Protein AF-A0A4Q3WVF4-F1 (afdb_monomer_lite)

Radius of gyration: 26.77 Å; chains: 1; bounding box: 58×55×64 Å

Structure (mmCIF, N/CA/C/O backbone):
data_AF-A0A4Q3WVF4-F1
#
_entry.id   AF-A0A4Q3WVF4-F1
#
loop_
_atom_site.group_PDB
_atom_site.id
_atom_site.type_symbol
_atom_site.label_atom_id
_atom_site.label_alt_id
_atom_site.label_comp_id
_atom_site.label_asym_id
_atom_site.label_entity_id
_atom_site.label_seq_id
_atom_site.pdbx_PDB_ins_code
_atom_site.Cartn_x
_atom_site.Cartn_y
_atom_site.Cartn_z
_atom_site.occupancy
_atom_site.B_iso_or_equiv
_atom_site.auth_seq_id
_atom_site.auth_comp_id
_atom_site.auth_asym_id
_atom_site.auth_atom_id
_atom_site.pdbx_PDB_model_num
ATOM 1 N N . MET A 1 1 ? -8.218 1.281 -0.455 1.00 35.41 1 MET A N 1
ATOM 2 C CA . MET A 1 1 ? -9.276 2.317 -0.565 1.00 35.41 1 MET A CA 1
ATOM 3 C C . MET A 1 1 ? -10.457 1.889 -1.431 1.00 35.41 1 MET A C 1
ATOM 5 O O . MET A 1 1 ? -11.550 1.818 -0.892 1.00 35.41 1 MET A O 1
ATOM 9 N N . ALA A 1 2 ? -10.273 1.539 -2.711 1.00 31.34 2 ALA A N 1
ATOM 10 C CA . ALA A 1 2 ? -11.388 1.213 -3.620 1.00 31.34 2 ALA A CA 1
ATOM 11 C C . ALA A 1 2 ? -12.352 0.120 -3.102 1.00 31.34 2 ALA A C 1
ATOM 13 O O . ALA A 1 2 ? -13.560 0.235 -3.266 1.00 31.34 2 ALA A O 1
ATOM 14 N N . GLN A 1 3 ? -11.844 -0.907 -2.409 1.00 42.19 3 GLN A N 1
ATOM 15 C CA . GLN A 1 3 ? -12.681 -1.989 -1.872 1.00 42.19 3 GLN A CA 1
ATOM 16 C C . GLN A 1 3 ? -13.494 -1.600 -0.625 1.00 42.19 3 GLN A C 1
ATOM 18 O O . GLN A 1 3 ? -14.593 -2.114 -0.441 1.00 42.19 3 GLN A O 1
ATOM 23 N N . LEU A 1 4 ? -12.989 -0.676 0.202 1.00 47.56 4 LEU A N 1
ATOM 24 C CA . LEU A 1 4 ? -13.732 -0.136 1.350 1.00 47.56 4 LEU A CA 1
ATOM 25 C C . LEU A 1 4 ? -14.888 0.754 0.873 1.00 47.56 4 LEU A C 1
ATOM 27 O O . LEU A 1 4 ? -15.981 0.700 1.425 1.00 47.56 4 LEU A O 1
ATOM 31 N N . MET A 1 5 ? -14.673 1.500 -0.215 1.00 42.62 5 MET A N 1
ATOM 32 C CA . MET A 1 5 ? -15.710 2.313 -0.866 1.00 42.62 5 MET A CA 1
ATOM 33 C C . MET A 1 5 ? -16.806 1.460 -1.530 1.00 42.62 5 MET A C 1
ATOM 35 O O . MET A 1 5 ? -17.892 1.961 -1.792 1.00 42.62 5 MET A O 1
ATOM 39 N N . ALA A 1 6 ? -16.550 0.167 -1.758 1.00 58.97 6 ALA A N 1
ATOM 40 C CA . ALA A 1 6 ? -17.522 -0.802 -2.265 1.00 58.97 6 ALA A CA 1
ATOM 41 C C . ALA A 1 6 ? -18.334 -1.500 -1.149 1.00 58.97 6 ALA A C 1
ATOM 43 O O . ALA A 1 6 ? -18.950 -2.535 -1.394 1.00 58.97 6 ALA A O 1
ATOM 44 N N . GLY A 1 7 ? -18.305 -0.979 0.085 1.00 70.06 7 GLY A N 1
ATOM 45 C CA . GLY A 1 7 ? -19.104 -1.482 1.210 1.00 70.06 7 GL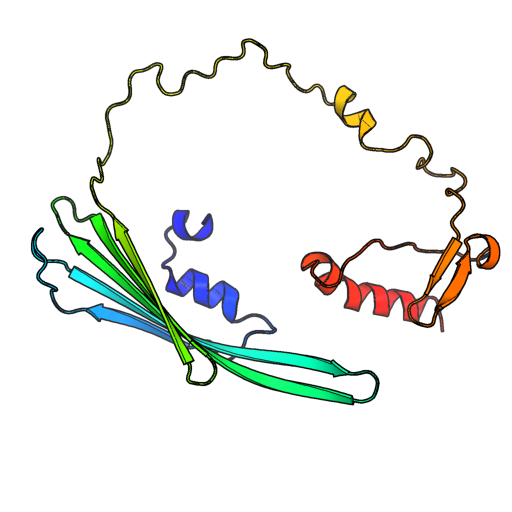Y A CA 1
ATOM 46 C C . GLY A 1 7 ? -18.553 -2.733 1.904 1.00 70.06 7 GLY A C 1
ATOM 47 O O . GLY A 1 7 ? -19.228 -3.301 2.760 1.00 70.06 7 GLY A O 1
ATOM 48 N N . LYS A 1 8 ? -17.335 -3.179 1.569 1.00 76.06 8 LYS A N 1
ATOM 49 C CA . LYS A 1 8 ? -16.684 -4.304 2.257 1.00 76.06 8 LYS A CA 1
ATOM 50 C C . LYS A 1 8 ? -16.160 -3.872 3.621 1.00 76.06 8 LYS A C 1
ATOM 52 O O . LYS A 1 8 ? -15.611 -2.777 3.760 1.00 76.06 8 LYS A O 1
ATOM 57 N 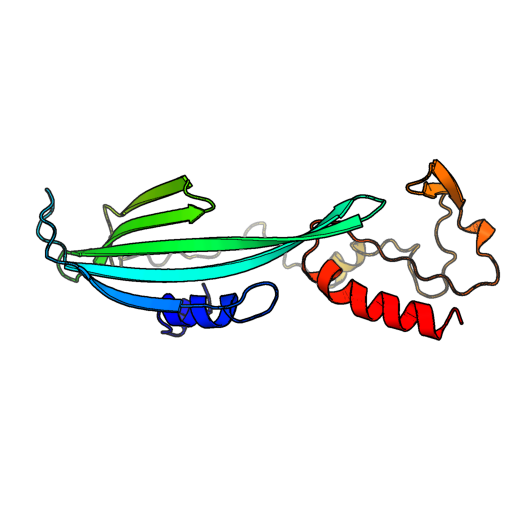N . THR A 1 9 ? -16.270 -4.745 4.621 1.00 79.06 9 THR A N 1
ATOM 58 C CA . THR A 1 9 ? -15.705 -4.447 5.941 1.00 79.06 9 THR A CA 1
ATOM 59 C C . THR A 1 9 ? -14.172 -4.461 5.883 1.00 79.06 9 THR A C 1
ATOM 61 O O . THR A 1 9 ? -13.591 -5.143 5.031 1.00 79.06 9 THR A O 1
ATOM 64 N N . PRO A 1 10 ? -13.476 -3.777 6.811 1.00 79.31 10 PRO A N 1
ATOM 65 C CA . PRO A 1 10 ? -12.018 -3.862 6.905 1.00 79.31 10 PRO A CA 1
ATOM 66 C C . PRO A 1 10 ? -11.491 -5.301 7.004 1.00 79.31 10 PRO A C 1
ATOM 68 O O . PRO A 1 10 ? -10.419 -5.601 6.484 1.00 79.31 10 PRO A O 1
ATOM 71 N N . LEU A 1 11 ? -12.257 -6.205 7.628 1.00 84.69 11 LEU A N 1
ATOM 72 C CA . LEU A 1 11 ? -11.876 -7.608 7.769 1.00 84.69 11 LEU A CA 1
ATOM 73 C C . LEU A 1 11 ? -12.011 -8.392 6.459 1.00 84.69 11 LEU A C 1
ATOM 75 O O . LEU A 1 11 ? -11.180 -9.257 6.191 1.00 84.69 11 LEU A O 1
ATOM 79 N N . ASP A 1 12 ? -13.018 -8.086 5.640 1.00 83.62 12 ASP A N 1
ATOM 80 C CA . ASP A 1 12 ? -13.193 -8.713 4.324 1.00 83.62 12 ASP A CA 1
ATOM 81 C C . ASP A 1 12 ? -12.062 -8.320 3.374 1.00 83.62 12 ASP A C 1
ATOM 83 O O . ASP A 1 12 ? -11.532 -9.167 2.654 1.00 83.62 12 ASP A O 1
ATOM 87 N N . VAL A 1 13 ? -11.661 -7.044 3.414 1.00 83.06 13 VAL A N 1
ATOM 88 C CA . VAL A 1 13 ? -10.513 -6.532 2.654 1.00 83.06 13 VAL A CA 1
ATOM 89 C C . VAL A 1 13 ? -9.229 -7.221 3.118 1.00 83.06 13 VAL A C 1
ATOM 91 O O . VAL A 1 13 ? -8.528 -7.812 2.301 1.00 83.06 13 VAL A O 1
ATOM 94 N N . ALA A 1 14 ? -8.971 -7.251 4.431 1.00 84.50 14 ALA A N 1
ATOM 95 C CA . ALA A 1 14 ? -7.791 -7.917 4.982 1.00 84.50 14 ALA A CA 1
ATOM 96 C C . ALA A 1 14 ? -7.754 -9.414 4.632 1.00 84.50 14 ALA A C 1
ATOM 98 O O . ALA A 1 14 ? -6.718 -9.936 4.228 1.00 84.50 14 ALA A O 1
ATOM 99 N N . ARG A 1 15 ? -8.885 -10.120 4.734 1.00 86.94 15 ARG A N 1
ATOM 100 C CA . ARG A 1 15 ? -8.956 -11.536 4.363 1.00 86.94 15 ARG A CA 1
ATOM 101 C C . ARG A 1 15 ? -8.578 -11.743 2.899 1.00 86.94 15 ARG A C 1
ATOM 103 O O . ARG A 1 15 ? -7.765 -12.613 2.621 1.00 86.94 15 ARG A O 1
ATOM 110 N N . ALA A 1 16 ? -9.149 -10.958 1.986 1.00 86.31 16 ALA A N 1
ATOM 111 C CA . ALA A 1 16 ? -8.871 -11.086 0.558 1.00 86.31 16 ALA A CA 1
ATOM 112 C C . ALA A 1 16 ? -7.386 -10.851 0.224 1.00 86.31 16 ALA A C 1
ATOM 114 O O . ALA A 1 16 ? -6.834 -11.543 -0.631 1.00 86.31 16 ALA A O 1
ATOM 115 N N . GLU A 1 17 ? -6.740 -9.910 0.915 1.00 84.25 17 GLU A N 1
ATOM 116 C CA . GLU A 1 17 ? -5.325 -9.580 0.726 1.00 84.25 17 GLU A CA 1
ATOM 117 C C . GLU A 1 17 ? -4.378 -10.636 1.333 1.00 84.25 17 GLU A C 1
ATOM 119 O O . GLU A 1 17 ? -3.403 -11.029 0.694 1.00 84.25 17 GLU A O 1
ATOM 124 N N . PHE A 1 18 ? -4.665 -11.140 2.541 1.00 85.94 18 PHE A N 1
ATOM 125 C CA . PHE A 1 18 ? -3.714 -11.939 3.337 1.00 85.94 18 PHE A CA 1
ATOM 126 C C . PHE A 1 18 ? -3.928 -13.460 3.296 1.00 85.94 18 PHE A C 1
ATOM 128 O O . PHE A 1 18 ? -3.224 -14.197 3.986 1.00 85.94 18 PHE A O 1
ATOM 135 N N . THR A 1 19 ? -4.867 -13.967 2.493 1.00 85.38 19 THR A N 1
ATOM 136 C CA . THR A 1 19 ? -4.983 -15.415 2.215 1.00 85.38 19 THR A CA 1
ATOM 137 C C . THR A 1 19 ? -4.131 -15.884 1.028 1.00 85.38 19 THR A C 1
ATOM 139 O O . THR A 1 19 ? -4.117 -17.074 0.720 1.00 85.38 19 THR A O 1
ATOM 142 N N . GLN A 1 20 ? -3.450 -14.966 0.337 1.00 82.25 20 GLN A N 1
ATOM 143 C CA . GLN A 1 20 ? -2.599 -15.250 -0.824 1.00 82.25 20 GLN A CA 1
ATOM 144 C C . GLN A 1 20 ? -1.128 -15.433 -0.397 1.00 82.25 20 GLN A C 1
ATOM 146 O O . GLN A 1 20 ? -0.659 -14.694 0.473 1.00 82.25 20 GLN A O 1
ATOM 151 N N . PRO A 1 21 ? -0.349 -16.339 -1.028 1.00 79.94 21 PRO A N 1
ATOM 152 C CA . PRO A 1 21 ? 1.098 -16.414 -0.808 1.00 79.94 21 PRO A CA 1
ATOM 153 C C . PRO A 1 21 ? 1.774 -15.040 -1.008 1.00 79.94 21 PRO A C 1
ATOM 155 O O . PRO A 1 21 ? 1.434 -14.346 -1.966 1.00 79.94 21 PRO A O 1
ATOM 158 N N . PRO A 1 22 ? 2.737 -14.634 -0.156 1.00 83.31 22 PRO A N 1
ATOM 159 C CA . PRO A 1 22 ? 3.441 -15.420 0.865 1.00 83.31 22 PRO A CA 1
ATOM 160 C C . PRO A 1 22 ? 2.752 -15.460 2.244 1.00 83.31 22 PRO A C 1
ATOM 162 O O . PRO A 1 22 ? 3.364 -15.918 3.212 1.00 83.31 22 PRO A O 1
ATOM 165 N N . TYR A 1 23 ? 1.519 -14.966 2.354 1.00 85.62 23 TYR A N 1
ATOM 166 C CA . TYR A 1 23 ? 0.744 -14.931 3.591 1.00 85.62 23 TYR A CA 1
ATOM 167 C C . TYR A 1 23 ? -0.159 -16.162 3.699 1.00 85.62 23 TYR A C 1
ATOM 169 O O . TYR A 1 23 ? -0.754 -16.615 2.718 1.00 85.62 23 TYR A O 1
ATOM 177 N N . ARG A 1 24 ? -0.221 -16.754 4.891 1.00 83.88 24 ARG A N 1
ATOM 178 C CA . ARG A 1 24 ? -1.011 -17.957 5.182 1.00 83.88 24 ARG A CA 1
ATOM 179 C C . ARG A 1 24 ? -1.645 -17.869 6.565 1.00 83.88 24 ARG A C 1
ATOM 181 O O . ARG A 1 24 ? -1.311 -16.992 7.360 1.00 83.88 24 ARG A O 1
ATOM 188 N N . ASP A 1 25 ? -2.576 -18.783 6.826 1.00 89.19 25 ASP A N 1
ATOM 189 C CA . ASP A 1 25 ? -3.228 -18.963 8.128 1.00 89.19 25 ASP A CA 1
ATOM 190 C C . ASP A 1 25 ? -3.927 -17.704 8.658 1.00 89.19 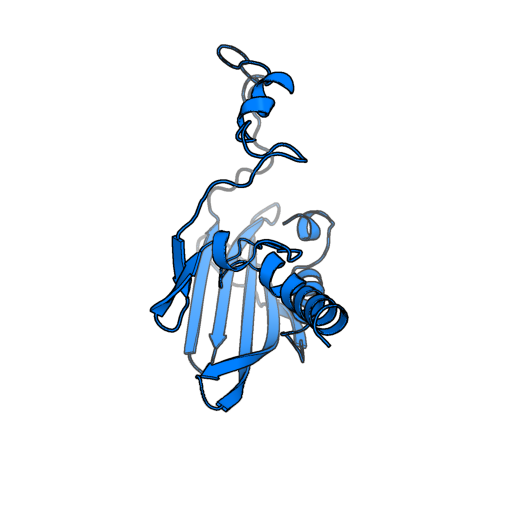25 ASP A C 1
ATOM 192 O O . ASP A 1 25 ? -3.950 -17.447 9.864 1.00 89.19 25 ASP A O 1
ATOM 196 N N . PHE A 1 26 ? -4.520 -16.920 7.748 1.00 92.06 26 PHE A N 1
ATOM 197 C CA . PHE A 1 26 ? -5.299 -15.749 8.127 1.00 92.06 26 PHE A CA 1
ATOM 198 C C . PHE A 1 26 ? -6.432 -16.148 9.077 1.00 92.06 26 PHE A C 1
ATOM 200 O O . PHE A 1 26 ? -7.317 -16.936 8.734 1.00 92.06 26 PHE A O 1
ATOM 207 N N . LYS A 1 27 ? -6.435 -15.552 10.266 1.00 92.38 27 LYS A N 1
ATOM 208 C CA . LYS A 1 27 ? -7.527 -15.644 11.236 1.00 92.38 27 LYS A CA 1
ATOM 209 C C . LYS A 1 27 ? -7.997 -14.241 11.536 1.00 92.38 27 LYS A C 1
ATOM 211 O O . LYS A 1 27 ? -7.178 -13.355 11.742 1.00 92.38 27 LYS A O 1
ATOM 216 N N . GLY A 1 28 ? -9.308 -14.047 11.554 1.00 92.25 28 GLY A N 1
ATOM 217 C CA . GLY A 1 28 ? -9.919 -12.738 11.711 1.00 92.25 28 GLY A CA 1
ATOM 218 C C . GLY A 1 28 ? -11.178 -12.818 12.558 1.00 92.25 28 GLY A C 1
ATOM 219 O O . GLY A 1 28 ? -11.958 -13.755 12.405 1.00 92.25 28 GLY A O 1
ATOM 220 N N . SER A 1 29 ? -11.385 -11.838 13.429 1.00 91.62 29 SER A N 1
ATOM 221 C CA . SER A 1 29 ? -12.603 -11.693 14.225 1.00 91.62 29 SER A CA 1
ATOM 222 C C . SER A 1 29 ? -12.968 -10.223 14.392 1.00 91.62 29 SER A C 1
ATOM 224 O O . SER A 1 29 ? -12.104 -9.344 14.361 1.00 91.62 29 SER A O 1
ATOM 226 N N . THR A 1 30 ? -14.258 -9.981 14.597 1.00 90.31 30 THR A N 1
ATOM 227 C CA . THR A 1 30 ? -14.811 -8.668 14.919 1.00 90.31 30 THR A CA 1
ATOM 228 C C . THR A 1 30 ? -15.508 -8.772 16.264 1.00 90.31 30 THR A C 1
ATOM 230 O O . THR A 1 30 ? -16.275 -9.708 16.485 1.00 90.31 30 THR A O 1
ATOM 233 N N . SER A 1 31 ? -15.274 -7.815 17.150 1.00 89.44 31 SER A N 1
ATOM 234 C CA . SER A 1 31 ? -15.989 -7.703 18.416 1.00 89.44 31 SER A CA 1
ATOM 235 C C . SER A 1 31 ? -16.456 -6.274 18.656 1.00 89.44 31 SER A C 1
ATOM 237 O O . SER A 1 31 ? -15.805 -5.306 18.258 1.00 89.44 31 SER A O 1
ATOM 239 N N . ALA A 1 32 ? -17.603 -6.139 19.317 1.00 88.56 32 ALA A N 1
ATOM 240 C CA . ALA A 1 32 ? -18.008 -4.865 19.887 1.00 88.56 32 ALA A CA 1
ATOM 241 C C . ALA A 1 32 ? -17.120 -4.558 21.097 1.00 88.56 32 ALA A C 1
ATOM 243 O O . ALA A 1 32 ? -16.862 -5.429 21.931 1.00 88.56 32 ALA A O 1
ATOM 244 N N . LEU A 1 33 ? -16.653 -3.320 21.193 1.00 87.06 33 LEU A N 1
ATOM 245 C CA . LEU A 1 33 ? -16.008 -2.811 22.393 1.00 87.06 33 LEU A CA 1
ATOM 246 C C . LEU A 1 33 ? -17.065 -2.186 23.297 1.00 87.06 33 LEU A C 1
ATOM 248 O O . LEU A 1 33 ? -18.034 -1.586 22.830 1.00 87.06 33 LEU A O 1
ATOM 252 N N . GLY A 1 34 ? -16.842 -2.294 24.606 1.00 82.69 34 GLY A N 1
ATOM 253 C CA . GLY A 1 34 ? -17.640 -1.568 25.583 1.00 82.69 34 GLY A CA 1
ATOM 254 C C . GLY A 1 34 ? -17.574 -0.055 25.361 1.00 82.69 34 GLY A C 1
ATOM 255 O O . GLY A 1 34 ? -16.662 0.470 24.713 1.00 82.69 34 GLY A O 1
ATOM 256 N N . TRP A 1 35 ? -18.545 0.647 25.939 1.00 76.81 35 TRP A N 1
ATOM 257 C CA . TRP A 1 35 ? -18.590 2.102 25.910 1.00 76.81 35 TRP A CA 1
ATOM 258 C C . TRP A 1 35 ? -17.309 2.702 26.493 1.00 76.81 35 TRP A C 1
ATOM 260 O O . TRP A 1 35 ? -16.898 2.364 27.603 1.00 76.81 35 TRP A O 1
ATOM 270 N N . SER A 1 36 ? -16.696 3.628 25.760 1.00 78.56 36 SER A N 1
ATOM 271 C CA . SER A 1 36 ? -15.545 4.394 26.234 1.00 78.56 36 SER A CA 1
ATOM 272 C C . SER A 1 36 ? -15.989 5.826 26.500 1.00 78.56 36 SER A C 1
ATOM 274 O O . SER A 1 36 ? -16.455 6.509 25.590 1.00 78.56 36 SER A O 1
ATOM 276 N N . ARG A 1 37 ? -15.882 6.285 27.750 1.00 75.88 37 ARG A N 1
ATOM 277 C CA . ARG A 1 37 ? -16.115 7.696 28.076 1.00 75.88 37 ARG A CA 1
ATOM 278 C C . ARG A 1 37 ? -14.887 8.513 27.698 1.00 75.88 37 ARG A C 1
ATOM 280 O O . ARG A 1 37 ? -13.767 8.156 28.055 1.00 75.88 37 ARG A O 1
ATOM 287 N N . THR A 1 38 ? -15.121 9.610 26.998 1.00 70.62 38 THR A N 1
ATOM 288 C CA . THR A 1 38 ? -14.116 10.620 26.663 1.00 70.62 38 THR A CA 1
ATOM 289 C C . THR A 1 38 ? -14.629 11.998 27.063 1.00 70.62 38 THR A C 1
ATOM 291 O O . THR A 1 38 ? -15.808 12.149 27.384 1.00 70.62 38 THR A O 1
ATOM 294 N N . GLU A 1 39 ? -13.759 13.006 27.035 1.00 65.62 39 GLU A N 1
ATOM 295 C CA . GLU A 1 39 ? -14.129 14.403 27.308 1.00 65.62 39 GLU A CA 1
ATOM 296 C C . GLU A 1 39 ? -15.246 14.909 26.377 1.00 65.62 39 GLU A C 1
ATOM 298 O O . GLU A 1 39 ? -16.061 15.728 26.783 1.00 65.62 39 GLU A O 1
ATOM 303 N N . SER A 1 40 ? -15.336 14.371 25.157 1.00 64.69 40 SER A N 1
ATOM 304 C CA . SER A 1 40 ? -16.336 14.732 24.146 1.00 64.69 40 SER A CA 1
ATOM 305 C C . SER A 1 40 ? -17.580 13.830 24.130 1.00 64.69 40 SER A C 1
ATOM 307 O O . SER A 1 40 ? -18.394 13.929 23.213 1.00 64.69 40 SER A O 1
ATOM 309 N N . GLY A 1 41 ? -17.750 12.956 25.131 1.00 76.31 41 GLY A N 1
ATOM 310 C CA . GLY A 1 41 ? -18.931 12.101 25.287 1.00 76.31 41 GLY A CA 1
ATOM 311 C C . GLY A 1 41 ? -18.641 10.598 25.252 1.00 76.31 41 GLY A C 1
ATOM 312 O O . GLY A 1 41 ? -17.500 10.144 25.400 1.00 76.31 41 GLY A O 1
ATOM 313 N N . ALA A 1 42 ? -19.708 9.808 25.112 1.00 82.94 42 ALA A N 1
ATOM 314 C CA . ALA A 1 42 ? -19.644 8.351 25.081 1.00 82.94 42 ALA A CA 1
ATOM 315 C C . ALA A 1 42 ? -19.352 7.845 23.663 1.00 82.94 42 ALA A C 1
ATOM 317 O O . ALA A 1 42 ? -20.029 8.226 22.710 1.00 82.94 42 ALA A O 1
ATOM 318 N N . LEU A 1 43 ? -18.358 6.967 23.538 1.00 83.44 43 LEU A N 1
ATOM 319 C CA . LEU A 1 43 ? -17.993 6.341 22.275 1.00 83.44 43 LEU A CA 1
ATOM 320 C C . LEU A 1 43 ? -18.393 4.868 22.255 1.00 83.44 43 LEU A C 1
ATOM 322 O O . LEU A 1 43 ? -18.111 4.131 23.206 1.00 83.44 43 LEU A O 1
ATOM 326 N N . GLN A 1 44 ? -18.971 4.431 21.141 1.00 87.44 44 GLN A N 1
ATOM 327 C CA . GLN A 1 44 ? -19.171 3.020 20.822 1.00 87.44 44 GLN A CA 1
ATOM 328 C C . GLN A 1 44 ? -17.994 2.533 19.988 1.00 87.44 44 GLN A C 1
ATOM 330 O O . GLN A 1 44 ? -17.607 3.188 19.020 1.00 87.44 44 GLN A O 1
ATOM 335 N N . GLY A 1 45 ? -17.393 1.410 20.370 1.00 87.31 45 GLY A N 1
ATOM 336 C CA . GLY A 1 45 ? -16.225 0.892 19.672 1.00 87.31 45 GLY A CA 1
ATOM 337 C C . GLY A 1 45 ? -16.495 -0.416 18.943 1.00 87.31 45 GLY A C 1
ATOM 338 O O . GLY A 1 45 ? -17.282 -1.248 19.386 1.00 87.31 45 GLY A O 1
ATOM 339 N N . LEU A 1 46 ? -15.775 -0.618 17.849 1.00 90.69 46 LEU A N 1
ATOM 340 C CA . LEU A 1 46 ? -15.623 -1.897 17.172 1.00 90.69 46 LEU A CA 1
ATOM 341 C C . LEU A 1 46 ? -14.141 -2.244 17.146 1.00 90.69 46 LEU A C 1
ATOM 343 O O . LEU A 1 46 ? -13.298 -1.371 16.944 1.00 90.69 46 LEU A O 1
ATOM 347 N N . MET A 1 47 ? -13.824 -3.517 17.346 1.00 89.50 47 MET A N 1
ATOM 348 C CA . MET A 1 47 ? -12.470 -4.035 17.255 1.00 89.50 47 MET A CA 1
ATOM 349 C C . MET A 1 47 ? -12.406 -5.148 16.222 1.00 89.50 47 MET A C 1
ATOM 351 O O . MET A 1 47 ? -13.138 -6.132 16.299 1.00 89.50 47 MET A O 1
ATOM 355 N N . TRP A 1 48 ? -11.480 -5.008 15.286 1.00 92.25 48 TRP A N 1
ATOM 356 C CA . TRP A 1 48 ? -11.077 -6.049 14.359 1.00 92.25 48 TRP A CA 1
ATOM 357 C C . TRP A 1 48 ? -9.737 -6.606 14.810 1.00 92.25 48 TRP A C 1
ATOM 359 O O . TRP A 1 48 ? -8.762 -5.870 14.937 1.00 92.25 48 TRP A O 1
ATOM 369 N N . ASN A 1 49 ? -9.682 -7.911 15.037 1.00 91.31 49 ASN A N 1
ATOM 370 C CA . ASN A 1 49 ? -8.440 -8.617 15.313 1.00 91.31 49 ASN A CA 1
ATOM 371 C C . ASN A 1 49 ? -8.164 -9.532 14.140 1.00 91.31 49 ASN A C 1
ATOM 373 O O . ASN A 1 49 ? -9.033 -10.326 13.775 1.00 91.31 49 ASN A O 1
ATOM 377 N N . TYR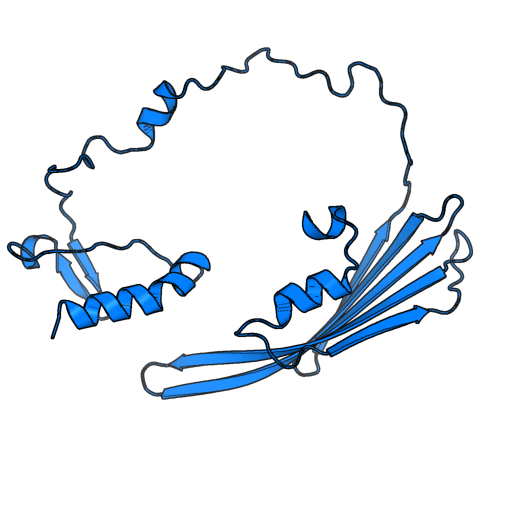 A 1 50 ? -6.967 -9.462 13.579 1.00 92.56 50 TYR A N 1
ATOM 378 C CA . TYR A 1 50 ? -6.534 -10.443 12.606 1.00 92.56 50 TYR A CA 1
ATOM 379 C C . TYR A 1 50 ? -5.071 -10.819 12.784 1.00 92.56 50 TYR A C 1
ATOM 381 O O . TYR A 1 50 ? -4.263 -10.056 13.303 1.00 92.56 50 TYR A O 1
ATOM 389 N N . SER A 1 51 ? -4.730 -12.026 12.364 1.00 92.25 51 SER A N 1
ATOM 390 C CA . SER A 1 51 ? -3.366 -12.531 12.380 1.00 92.25 51 SER A CA 1
ATOM 391 C C . SER A 1 51 ? -3.088 -13.307 11.116 1.00 92.25 51 SER A C 1
ATOM 393 O O . SER A 1 51 ? -3.990 -13.954 10.586 1.00 92.25 51 SER A O 1
ATOM 395 N N . TYR A 1 52 ? -1.841 -13.293 10.682 1.00 91.12 52 TYR A N 1
ATOM 396 C CA . TYR A 1 52 ? -1.382 -14.055 9.534 1.00 91.12 52 TYR A CA 1
ATOM 397 C C . TYR A 1 52 ? 0.078 -14.457 9.732 1.00 91.12 52 TYR A C 1
ATOM 399 O O . TYR A 1 52 ? 0.821 -13.834 10.496 1.00 91.12 52 TYR A O 1
ATOM 407 N N . THR A 1 53 ? 0.496 -15.508 9.039 1.00 88.62 53 THR A N 1
ATOM 408 C CA . THR A 1 53 ? 1.883 -15.965 9.029 1.00 88.62 53 THR A CA 1
ATOM 409 C C . THR A 1 53 ? 2.505 -15.636 7.682 1.00 88.62 53 THR A C 1
ATOM 411 O O . THR A 1 53 ? 1.931 -15.920 6.633 1.00 88.62 53 THR A O 1
ATOM 414 N N . THR A 1 54 ? 3.681 -15.014 7.704 1.00 85.56 54 THR A N 1
ATOM 415 C CA . THR A 1 54 ? 4.502 -14.778 6.516 1.00 85.56 54 THR A CA 1
ATOM 416 C C . THR A 1 54 ? 5.668 -15.757 6.504 1.00 85.56 54 THR A C 1
ATOM 418 O O . THR A 1 54 ? 6.347 -15.937 7.518 1.00 85.56 54 THR A O 1
ATOM 421 N N . THR A 1 55 ? 5.912 -16.388 5.358 1.00 79.56 55 THR A N 1
ATOM 422 C CA . THR A 1 55 ? 7.142 -17.151 5.122 1.00 79.56 55 THR A CA 1
ATOM 423 C C . THR A 1 55 ? 8.126 -16.255 4.389 1.00 79.56 55 THR A C 1
ATOM 425 O O . THR A 1 55 ? 7.924 -15.920 3.221 1.00 79.56 55 THR A O 1
ATOM 428 N N . GLN A 1 56 ? 9.206 -15.866 5.064 1.00 69.31 56 GLN A N 1
ATOM 429 C CA . GLN A 1 56 ? 10.297 -15.130 4.436 1.00 69.31 56 GLN A CA 1
ATOM 430 C C . GLN A 1 56 ? 11.410 -16.107 4.059 1.00 69.31 56 GLN A C 1
ATOM 432 O O . GLN A 1 56 ? 11.962 -16.805 4.912 1.00 69.31 56 GLN A O 1
ATOM 437 N N . LYS A 1 57 ? 11.742 -16.157 2.766 1.00 64.56 57 LYS A N 1
ATOM 438 C CA . LYS A 1 57 ? 12.947 -16.829 2.274 1.00 64.56 57 LYS A CA 1
ATOM 439 C C . LYS A 1 57 ? 14.094 -15.831 2.320 1.00 64.56 57 LYS A C 1
ATOM 441 O O . LYS A 1 57 ? 14.192 -14.974 1.446 1.00 64.56 57 LYS A O 1
ATOM 446 N N . THR A 1 58 ? 14.966 -15.939 3.315 1.00 56.59 58 THR A N 1
ATOM 447 C CA . THR A 1 58 ? 16.261 -15.251 3.271 1.00 56.59 58 THR A CA 1
ATOM 448 C C . THR A 1 58 ? 17.249 -16.145 2.541 1.00 56.59 58 THR A C 1
ATOM 450 O O . THR A 1 58 ? 17.608 -17.218 3.025 1.00 56.59 58 THR A O 1
ATOM 453 N N . ALA A 1 59 ? 17.638 -15.718 1.342 1.00 48.03 59 ALA A N 1
ATOM 454 C CA . ALA A 1 59 ? 18.688 -16.352 0.564 1.00 48.03 59 ALA A CA 1
ATOM 455 C C . ALA A 1 59 ? 20.018 -15.649 0.858 1.00 48.03 59 ALA A C 1
ATOM 457 O O . ALA A 1 59 ? 20.206 -14.492 0.487 1.00 48.03 59 ALA A O 1
ATOM 458 N N . THR A 1 60 ? 20.937 -16.348 1.514 1.00 52.53 60 THR A N 1
ATOM 459 C CA . THR A 1 60 ? 22.370 -16.023 1.500 1.00 52.53 60 THR A CA 1
ATOM 460 C C . THR A 1 60 ? 23.072 -16.996 0.552 1.00 52.53 60 THR A C 1
ATOM 462 O O . THR A 1 60 ? 22.605 -18.119 0.379 1.00 52.53 60 THR A O 1
ATOM 465 N N . GLU A 1 61 ? 24.178 -16.571 -0.074 1.00 49.09 61 GLU A N 1
ATOM 466 C CA . GLU A 1 61 ? 24.876 -17.207 -1.220 1.00 49.09 61 GLU A CA 1
ATOM 467 C C . GLU A 1 61 ? 25.131 -18.729 -1.155 1.00 49.09 61 GLU A C 1
ATOM 469 O O . GLU A 1 61 ? 25.507 -19.317 -2.166 1.00 49.09 61 GLU A O 1
ATOM 474 N N . LYS A 1 62 ? 24.937 -19.394 -0.008 1.00 49.44 62 LYS A N 1
ATOM 475 C CA . LYS A 1 62 ? 25.173 -20.836 0.159 1.00 49.44 62 LYS A CA 1
ATOM 476 C C . LYS A 1 62 ? 24.056 -21.633 0.845 1.00 49.44 62 LYS A C 1
ATOM 478 O O . LYS A 1 62 ? 24.222 -22.838 0.950 1.00 49.44 62 LYS A O 1
ATOM 483 N N . ASN A 1 63 ? 22.948 -21.029 1.293 1.00 50.50 63 ASN A N 1
ATOM 484 C CA . ASN A 1 63 ? 21.792 -21.756 1.850 1.00 50.50 63 ASN A CA 1
ATOM 485 C C . ASN A 1 63 ? 20.530 -20.874 1.882 1.00 50.50 63 ASN A C 1
ATOM 487 O O . ASN A 1 63 ? 20.595 -19.697 2.232 1.00 50.50 63 ASN A O 1
ATOM 491 N N . SER A 1 64 ? 19.366 -21.451 1.561 1.00 49.50 64 SER A N 1
ATOM 492 C CA . SER A 1 64 ? 18.067 -20.801 1.768 1.00 49.50 64 SER A CA 1
ATOM 493 C C . SER A 1 64 ? 17.452 -21.274 3.081 1.00 49.50 64 SER A C 1
ATOM 495 O O . SER A 1 64 ? 17.115 -22.452 3.204 1.00 49.50 64 SER A O 1
ATOM 497 N N . THR A 1 65 ? 17.257 -20.363 4.031 1.00 60.75 65 THR A N 1
ATOM 498 C CA . THR A 1 65 ? 16.521 -20.661 5.266 1.00 60.75 65 THR A CA 1
ATOM 499 C C . THR A 1 65 ? 15.144 -20.014 5.177 1.00 60.75 65 THR A C 1
ATOM 501 O O . THR A 1 65 ? 15.028 -18.804 4.974 1.00 60.75 65 THR A O 1
ATOM 504 N N . GLU A 1 66 ? 14.096 -20.825 5.305 1.00 68.75 66 GLU A N 1
ATOM 505 C CA . GLU A 1 66 ? 12.718 -20.352 5.433 1.00 68.75 66 GLU A CA 1
ATOM 506 C C . GLU A 1 66 ? 12.444 -20.025 6.901 1.00 68.75 66 GLU A C 1
ATOM 508 O O . GLU A 1 66 ? 12.494 -20.906 7.760 1.00 68.75 66 GLU A O 1
ATOM 513 N N . LYS A 1 67 ? 12.168 -18.752 7.201 1.00 78.81 67 LYS A N 1
ATOM 514 C CA . LYS A 1 67 ? 11.723 -18.325 8.530 1.00 78.81 67 LYS A CA 1
ATOM 515 C C . LYS A 1 67 ? 10.258 -17.916 8.449 1.00 78.81 67 LYS A C 1
ATOM 517 O O . LYS A 1 67 ? 9.898 -17.003 7.704 1.00 78.81 67 LYS A O 1
ATOM 522 N N . ASN A 1 68 ? 9.423 -18.579 9.241 1.00 82.38 68 ASN A N 1
ATOM 523 C CA . ASN A 1 68 ? 8.038 -18.174 9.434 1.00 82.38 68 ASN A CA 1
ATOM 524 C C . ASN A 1 68 ? 7.973 -17.111 10.532 1.00 82.38 68 ASN A C 1
ATOM 526 O O . ASN A 1 68 ? 8.577 -17.273 11.593 1.00 82.38 68 ASN A O 1
ATOM 530 N N . ALA A 1 69 ? 7.232 -16.036 10.284 1.00 83.81 69 ALA A N 1
ATOM 531 C CA . ALA A 1 69 ? 6.936 -15.017 11.280 1.00 83.81 69 ALA A CA 1
ATOM 532 C C . ALA A 1 69 ? 5.425 -14.788 11.334 1.00 83.81 69 ALA A C 1
ATOM 534 O O . ALA A 1 69 ? 4.785 -14.586 10.303 1.00 83.81 69 ALA A O 1
ATOM 535 N N . THR A 1 70 ? 4.859 -14.822 12.536 1.00 88.62 70 THR A N 1
ATOM 536 C CA . THR A 1 70 ? 3.449 -14.492 12.755 1.00 88.62 70 THR A CA 1
ATOM 537 C C . THR A 1 70 ? 3.327 -13.018 13.101 1.00 88.62 70 THR A C 1
ATOM 539 O O . THR A 1 70 ? 4.032 -12.518 13.982 1.00 88.62 70 THR A O 1
ATOM 542 N N . GLU A 1 71 ? 2.417 -12.341 12.415 1.00 90.56 71 GLU A N 1
ATOM 543 C CA . GLU A 1 71 ? 2.027 -10.970 12.700 1.00 90.56 71 GLU A CA 1
ATOM 544 C C . GLU A 1 71 ? 0.574 -10.949 13.170 1.00 90.56 71 GLU A C 1
ATOM 546 O O . GLU A 1 71 ? -0.298 -11.609 12.600 1.00 90.56 71 GLU A O 1
ATOM 551 N N . GLN A 1 72 ? 0.319 -10.203 14.240 1.00 93.25 72 GLN A N 1
ATOM 552 C CA . GLN A 1 72 ? -1.016 -9.971 14.776 1.00 93.25 72 GLN A CA 1
ATOM 553 C C . GLN A 1 72 ? -1.310 -8.481 14.689 1.00 93.25 72 GLN A C 1
ATOM 555 O O . GLN A 1 72 ? -0.487 -7.660 15.079 1.00 93.25 72 GLN A O 1
ATOM 560 N N . THR A 1 73 ? -2.477 -8.123 14.175 1.00 92.25 73 THR A N 1
ATOM 561 C CA . THR A 1 73 ? -2.941 -6.743 14.104 1.00 92.25 73 THR A CA 1
ATOM 562 C C . THR A 1 73 ? -4.300 -6.619 14.774 1.00 92.25 73 THR A C 1
ATOM 564 O O . THR A 1 73 ? -5.219 -7.399 14.523 1.00 92.25 73 THR A O 1
ATOM 567 N N . GLN A 1 74 ? -4.434 -5.599 15.610 1.00 92.56 74 GLN A N 1
ATOM 568 C CA . GLN A 1 74 ? -5.685 -5.192 16.227 1.00 92.56 74 GLN A CA 1
ATOM 569 C C . GLN A 1 74 ? -6.003 -3.777 15.760 1.00 92.56 74 GLN A C 1
ATOM 571 O O . GLN A 1 74 ? -5.161 -2.886 15.862 1.00 92.56 74 GLN A O 1
ATOM 576 N N . ILE A 1 75 ? -7.204 -3.567 15.237 1.00 92.94 75 ILE A N 1
ATOM 577 C CA . ILE A 1 75 ? -7.709 -2.256 14.843 1.00 92.94 75 ILE A CA 1
ATOM 578 C C . ILE A 1 75 ? -8.962 -1.996 15.656 1.00 92.94 75 ILE A C 1
ATOM 580 O O . ILE A 1 75 ? -9.954 -2.699 15.501 1.00 92.94 75 ILE A O 1
ATOM 584 N N . ALA A 1 76 ? -8.928 -0.981 16.502 1.00 91.81 76 ALA A N 1
ATOM 585 C CA . ALA A 1 76 ? -10.084 -0.511 17.235 1.00 91.81 76 ALA A CA 1
ATOM 586 C C . ALA A 1 76 ? -10.519 0.852 16.690 1.00 91.81 76 ALA A C 1
ATOM 588 O O . ALA A 1 76 ? -9.722 1.787 16.621 1.00 91.81 76 ALA A O 1
ATOM 589 N N . ALA A 1 77 ? -11.780 0.955 16.291 1.00 91.25 77 ALA A N 1
ATOM 590 C CA . ALA A 1 77 ? -12.409 2.186 15.839 1.00 91.25 77 ALA A CA 1
ATOM 591 C C . ALA A 1 77 ? -13.496 2.581 16.835 1.00 91.25 77 ALA A C 1
ATOM 593 O O . ALA A 1 77 ? -14.316 1.750 17.216 1.00 91.25 77 ALA A O 1
ATOM 594 N N . TRP A 1 78 ? -13.509 3.844 17.250 1.00 90.81 78 TRP A N 1
ATOM 595 C CA . TRP A 1 78 ? -14.513 4.385 18.159 1.00 90.81 78 TRP A CA 1
ATOM 596 C C . TRP A 1 78 ? -15.302 5.486 17.483 1.00 90.81 78 TRP A C 1
ATOM 598 O O . TRP A 1 78 ? -14.715 6.404 16.911 1.00 90.81 78 TRP A O 1
ATOM 608 N N . PHE A 1 79 ? -16.620 5.406 17.605 1.00 90.00 79 PHE A N 1
ATOM 609 C CA . PHE A 1 79 ? -17.581 6.298 16.984 1.00 90.00 79 PHE A CA 1
ATOM 610 C C . PHE A 1 79 ? -18.365 7.057 18.049 1.00 90.00 79 PHE A C 1
ATOM 612 O O . PHE A 1 79 ? -18.650 6.514 19.117 1.00 90.00 79 PHE A O 1
ATOM 619 N N . GLY A 1 80 ? -18.718 8.307 17.765 1.00 87.31 80 GLY A N 1
ATOM 620 C CA . GLY A 1 80 ? -19.521 9.124 18.671 1.00 87.31 80 GLY A CA 1
ATOM 621 C C . GLY A 1 80 ? -19.971 10.448 18.063 1.00 87.31 80 GLY A C 1
ATOM 622 O O . GLY A 1 80 ? -19.521 10.840 16.982 1.00 87.31 80 GLY A O 1
ATOM 623 N N . GLY A 1 81 ? -20.839 11.146 18.792 1.00 82.94 81 GLY A N 1
ATOM 624 C CA . GLY A 1 81 ? -21.586 12.307 18.305 1.00 82.94 81 GLY A CA 1
ATOM 625 C C . GLY A 1 81 ? -22.872 11.914 17.572 1.00 82.94 81 GLY A C 1
ATOM 626 O O . GLY A 1 81 ? -23.176 10.730 17.429 1.00 82.94 81 GLY A O 1
ATOM 627 N N . GLU A 1 82 ? -23.610 12.922 17.113 1.00 81.38 82 GLU A N 1
ATOM 628 C CA . GLU A 1 82 ? -24.837 12.764 16.330 1.00 81.38 82 GLU A CA 1
ATOM 629 C C . GLU A 1 82 ? -24.710 13.564 15.019 1.00 81.38 82 GLU A C 1
ATOM 631 O O . GLU A 1 82 ? -24.602 14.790 15.072 1.00 81.38 82 GLU A O 1
ATOM 636 N N . PRO A 1 83 ? -24.671 12.901 13.846 1.00 84.44 83 PRO A N 1
ATOM 637 C CA . PRO A 1 83 ? -24.636 11.446 13.656 1.00 84.44 83 PRO A CA 1
ATOM 638 C C . PRO A 1 83 ? -23.309 10.824 14.153 1.00 84.44 83 PRO A C 1
ATOM 640 O O . PRO A 1 83 ? -22.308 11.532 14.298 1.00 84.44 83 PRO A O 1
ATOM 643 N N . PRO A 1 84 ? -23.269 9.504 14.422 1.00 83.81 84 PRO A N 1
ATOM 644 C CA . PRO A 1 84 ? -22.062 8.846 14.911 1.00 83.81 84 PRO A CA 1
ATOM 645 C C . PRO A 1 84 ? -20.967 8.858 13.840 1.00 83.81 84 PRO A C 1
ATOM 647 O O . PRO A 1 84 ? -21.091 8.219 12.797 1.00 83.81 84 PRO A O 1
ATOM 650 N N . THR A 1 85 ? -19.863 9.551 14.117 1.00 88.75 85 THR A N 1
ATOM 651 C CA . THR A 1 85 ? -18.682 9.582 13.242 1.00 88.75 85 THR A CA 1
ATOM 652 C C . THR A 1 85 ? -17.463 8.990 13.923 1.00 88.75 85 THR A C 1
ATOM 654 O O . THR A 1 85 ? -17.411 8.894 15.150 1.00 88.75 85 THR A O 1
ATOM 657 N N . LEU A 1 86 ? -16.469 8.576 13.133 1.00 90.38 86 LEU A N 1
ATOM 658 C CA . LEU A 1 86 ? -15.217 8.019 13.641 1.00 90.38 86 LEU A CA 1
ATOM 659 C C . LEU A 1 86 ? -14.472 9.072 14.466 1.00 90.38 86 LEU A C 1
ATOM 661 O O . LEU A 1 86 ? -14.072 10.085 13.924 1.00 90.38 86 LEU A O 1
ATOM 665 N N . ARG A 1 87 ? -14.232 8.843 15.756 1.00 89.81 87 ARG A N 1
ATOM 666 C CA . ARG A 1 87 ? -13.512 9.775 16.648 1.00 89.81 87 ARG A CA 1
ATOM 667 C C . ARG A 1 87 ? -12.094 9.332 16.968 1.00 89.81 87 ARG A C 1
ATOM 669 O O . ARG A 1 87 ? -11.229 10.166 17.233 1.00 89.81 87 ARG A O 1
ATOM 676 N N . ARG A 1 88 ? -11.847 8.024 16.964 1.00 90.88 88 ARG A N 1
ATOM 677 C CA . ARG A 1 88 ? -10.529 7.458 17.250 1.00 90.88 88 ARG A CA 1
ATOM 678 C C . ARG A 1 88 ? -10.319 6.180 16.461 1.00 90.88 88 ARG A C 1
ATOM 680 O O . ARG A 1 88 ? -11.209 5.334 16.425 1.00 90.88 88 ARG A O 1
ATOM 687 N N . LEU A 1 89 ? -9.121 6.023 15.922 1.00 92.56 89 LEU A N 1
ATOM 688 C CA . LEU A 1 89 ? -8.617 4.781 15.363 1.00 92.56 89 LEU A CA 1
ATOM 689 C C . LEU A 1 89 ? -7.354 4.394 16.134 1.00 92.56 89 LEU A C 1
ATOM 691 O O . LEU A 1 89 ? -6.440 5.198 16.279 1.00 92.56 89 LEU A O 1
ATOM 695 N N . GLN A 1 90 ? -7.297 3.176 16.656 1.00 93.81 90 GLN A N 1
ATOM 696 C CA . GLN A 1 90 ? -6.097 2.611 17.264 1.00 93.81 90 GLN A CA 1
ATOM 697 C C . GLN A 1 90 ? -5.712 1.362 16.492 1.00 93.81 90 GLN A C 1
ATOM 699 O O . GLN A 1 90 ? -6.508 0.433 16.392 1.00 93.81 90 GLN A O 1
ATOM 704 N N . LYS A 1 91 ? -4.484 1.322 15.987 1.00 94.31 91 LYS A N 1
ATOM 705 C CA . LYS A 1 91 ? -3.903 0.153 15.336 1.00 94.31 91 LYS A CA 1
ATOM 706 C C . LYS A 1 91 ? -2.722 -0.345 16.155 1.00 94.31 91 LYS A C 1
ATOM 708 O O . LYS A 1 91 ? -1.738 0.370 16.298 1.00 94.31 91 LYS A O 1
ATOM 713 N N . SER A 1 92 ? -2.799 -1.570 16.653 1.00 95.25 92 SER A N 1
ATOM 714 C CA . SER A 1 92 ? -1.701 -2.254 17.336 1.00 95.25 92 SER A CA 1
ATOM 715 C C . SER A 1 92 ? -1.207 -3.400 16.463 1.00 95.25 92 SER A C 1
ATOM 717 O O . SER A 1 92 ? -2.003 -4.239 16.053 1.00 95.25 92 SER A O 1
ATOM 719 N N . ILE A 1 93 ? 0.087 -3.422 16.154 1.00 93.81 93 ILE A N 1
ATOM 720 C CA . ILE A 1 93 ? 0.735 -4.473 15.363 1.00 93.81 93 ILE A CA 1
ATOM 721 C C . ILE A 1 93 ? 1.758 -5.160 16.257 1.00 93.81 93 ILE A C 1
ATOM 723 O O . ILE A 1 93 ? 2.676 -4.508 16.754 1.00 93.81 93 ILE A O 1
ATOM 727 N N . THR A 1 94 ? 1.612 -6.464 16.448 1.00 93.88 94 THR A N 1
ATOM 728 C CA . THR A 1 94 ? 2.537 -7.303 17.205 1.00 93.88 94 THR A CA 1
ATOM 729 C C . THR A 1 94 ? 3.282 -8.229 16.258 1.00 93.88 94 THR A C 1
ATOM 731 O O . THR A 1 94 ? 2.677 -9.051 15.567 1.00 93.88 94 THR A O 1
ATOM 734 N N . ARG A 1 95 ? 4.612 -8.126 16.259 1.00 88.94 95 ARG A N 1
ATOM 735 C CA . ARG A 1 95 ? 5.513 -8.978 15.479 1.00 88.94 95 ARG A CA 1
ATOM 736 C C . ARG A 1 95 ? 6.673 -9.432 16.356 1.00 88.94 95 ARG A C 1
ATOM 738 O O . ARG A 1 95 ? 7.326 -8.611 16.993 1.00 88.94 95 ARG A O 1
ATOM 745 N N . GLU A 1 96 ? 6.911 -10.743 16.403 1.00 85.56 96 GLU A N 1
ATOM 746 C CA . GLU A 1 96 ? 7.986 -11.355 17.210 1.00 85.56 96 GLU A CA 1
ATOM 747 C C . GLU A 1 96 ? 8.001 -10.862 18.680 1.00 85.56 96 GLU A C 1
ATOM 749 O O . GLU A 1 96 ? 9.049 -10.575 19.251 1.00 85.56 96 GLU A O 1
ATOM 754 N N . GLY A 1 97 ? 6.817 -10.711 19.289 1.00 85.94 97 GLY A N 1
ATOM 755 C CA . GLY A 1 97 ? 6.662 -10.264 20.681 1.00 85.94 97 GLY A CA 1
ATOM 756 C C . GLY A 1 97 ? 6.814 -8.754 20.914 1.00 85.94 97 GLY A C 1
ATOM 757 O O . GLY A 1 97 ? 6.607 -8.297 22.035 1.00 85.94 97 GLY A O 1
ATOM 758 N N . LYS A 1 98 ? 7.130 -7.961 19.883 1.00 91.94 98 LYS A N 1
ATOM 759 C CA . LYS A 1 98 ? 7.163 -6.494 19.957 1.00 91.94 98 LYS A CA 1
ATOM 760 C C . LYS A 1 98 ? 5.865 -5.915 19.413 1.00 91.94 98 LYS A C 1
ATOM 762 O O . LYS A 1 98 ? 5.466 -6.260 18.303 1.00 91.94 98 LYS A O 1
ATOM 767 N N . THR A 1 99 ? 5.240 -5.020 20.173 1.00 94.06 99 THR A N 1
ATOM 768 C CA . THR A 1 99 ? 3.986 -4.360 19.787 1.00 94.06 99 THR A CA 1
ATOM 769 C C . THR A 1 99 ? 4.219 -2.880 19.512 1.00 94.06 99 THR A C 1
ATOM 771 O O . THR A 1 99 ? 4.736 -2.164 20.367 1.00 94.06 99 THR A O 1
ATOM 774 N N . SER A 1 100 ? 3.793 -2.413 18.342 1.00 94.12 100 SER A N 1
ATOM 775 C CA . SER A 1 100 ? 3.736 -0.994 17.985 1.00 94.12 100 SER A CA 1
ATOM 776 C C . SER A 1 100 ? 2.280 -0.555 17.905 1.00 94.12 100 SER A C 1
ATOM 778 O O . SER A 1 100 ? 1.486 -1.180 17.206 1.00 94.12 100 SER A O 1
ATOM 780 N N . THR A 1 101 ? 1.932 0.517 18.615 1.00 95.06 101 THR A N 1
ATOM 781 C CA . THR A 1 101 ? 0.567 1.054 18.656 1.00 95.06 101 THR A CA 1
ATOM 782 C C . THR A 1 101 ? 0.535 2.454 18.063 1.00 95.06 101 THR A C 1
ATOM 784 O O . THR A 1 101 ? 1.274 3.335 18.493 1.00 95.06 101 THR A O 1
ATOM 787 N N . TYR A 1 102 ? -0.361 2.653 17.105 1.00 94.31 102 TYR A N 1
ATOM 788 C CA . TYR A 1 102 ? -0.648 3.916 16.442 1.00 94.31 102 TYR A CA 1
ATOM 789 C C . TYR A 1 102 ? -2.046 4.355 16.849 1.00 94.31 102 TYR A C 1
ATOM 791 O O . TYR A 1 102 ? -2.989 3.571 16.747 1.00 94.31 102 TYR A O 1
ATOM 799 N N . ILE A 1 103 ? -2.182 5.587 17.330 1.00 92.62 103 ILE A N 1
ATOM 800 C CA . ILE A 1 103 ? -3.471 6.162 17.709 1.00 92.62 103 ILE A CA 1
ATOM 801 C C . ILE A 1 103 ? -3.674 7.419 16.881 1.00 92.62 103 ILE A C 1
ATOM 803 O O . ILE A 1 103 ? -2.888 8.357 16.969 1.00 92.62 103 ILE A O 1
ATOM 807 N N . GLU A 1 104 ? -4.758 7.437 16.125 1.00 92.56 104 GLU A N 1
ATOM 808 C CA . GLU A 1 104 ? -5.224 8.587 15.372 1.00 92.56 104 GLU A CA 1
ATOM 809 C C . GLU A 1 104 ? -6.522 9.087 16.004 1.00 92.56 104 GLU A C 1
ATOM 811 O O . GLU A 1 104 ? -7.456 8.319 16.261 1.00 92.56 104 GLU A O 1
ATOM 816 N N . LYS A 1 105 ? -6.565 10.382 16.314 1.00 91.12 105 LYS A N 1
ATOM 817 C CA . LYS A 1 105 ? -7.759 11.058 16.822 1.00 91.12 105 LYS A CA 1
ATOM 818 C C . LYS A 1 105 ? -8.300 11.944 15.713 1.00 91.12 105 LYS A C 1
ATOM 820 O O . LYS A 1 105 ? -7.543 12.710 15.131 1.00 91.12 105 LYS A O 1
ATOM 825 N N . VAL A 1 106 ? -9.601 11.852 15.464 1.00 89.56 106 VAL A N 1
ATOM 826 C CA . VAL A 1 106 ? -10.269 12.622 14.414 1.00 89.56 106 VAL A CA 1
ATOM 827 C C . VAL A 1 106 ? -11.203 13.633 15.069 1.00 89.56 106 VAL A C 1
ATOM 829 O O . VAL A 1 106 ? -12.258 13.282 15.610 1.00 89.56 106 VAL A O 1
ATOM 832 N N . THR A 1 107 ? -10.808 14.899 15.031 1.00 85.38 107 THR A N 1
ATOM 833 C CA . THR A 1 107 ? -11.544 16.032 15.605 1.00 85.38 107 THR A CA 1
ATOM 834 C C . THR A 1 107 ? -12.151 16.901 14.504 1.00 85.38 107 THR A C 1
ATOM 836 O O . THR A 1 107 ? -11.849 16.711 13.332 1.00 85.38 107 THR A O 1
ATOM 839 N N . GLU A 1 108 ? -13.059 17.808 14.880 1.00 84.06 108 GLU A N 1
ATOM 840 C CA . GLU A 1 108 ? -13.566 18.877 13.993 1.00 84.06 108 GLU A CA 1
ATOM 841 C C . GLU A 1 108 ? -14.172 18.405 12.657 1.00 84.06 108 GLU A C 1
ATOM 843 O O . GLU A 1 108 ? -14.150 19.101 11.646 1.00 84.06 108 GLU A O 1
ATOM 848 N N . GLN A 1 109 ? -14.768 17.212 12.647 1.00 84.19 109 GLN A N 1
ATOM 849 C CA . GLN A 1 109 ? -15.428 16.678 11.459 1.00 84.19 109 GLN A CA 1
ATOM 850 C C . GLN A 1 109 ? -16.693 17.467 11.134 1.00 84.19 109 GLN A C 1
ATOM 852 O O . GLN A 1 109 ? -17.727 17.297 11.785 1.00 84.19 109 GLN A O 1
ATOM 857 N N . LYS A 1 110 ? -16.616 18.285 10.086 1.00 82.56 110 LYS A N 1
ATOM 858 C CA . LYS A 1 110 ? -17.778 18.895 9.449 1.00 82.56 110 LYS A CA 1
ATOM 859 C C . LYS A 1 110 ? -18.298 17.928 8.391 1.00 82.56 110 LYS A C 1
ATOM 861 O O . LYS A 1 110 ? -17.687 17.760 7.340 1.00 82.56 110 LYS A O 1
ATOM 866 N N . LEU A 1 111 ? -19.392 17.242 8.708 1.00 80.94 111 LEU A N 1
ATOM 867 C CA . LEU A 1 111 ? -20.081 16.393 7.742 1.00 80.94 111 LEU A CA 1
ATOM 868 C C . LEU A 1 111 ? -20.851 17.262 6.759 1.00 80.94 111 LEU A C 1
ATOM 870 O O . LEU A 1 111 ? -21.474 18.236 7.174 1.00 80.94 111 LEU A O 1
ATOM 874 N N . SER A 1 112 ? -20.809 16.883 5.482 1.00 80.50 112 SER A N 1
ATOM 875 C CA . SER A 1 112 ? -21.519 17.569 4.398 1.00 80.50 112 SER A CA 1
ATOM 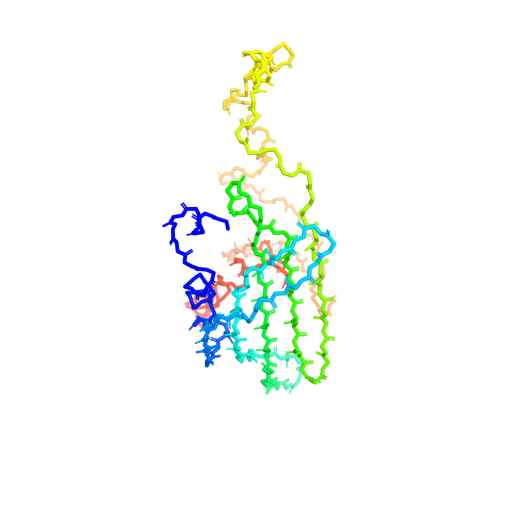876 C C . SER A 1 112 ? -21.373 19.095 4.473 1.00 80.50 112 SER A C 1
ATOM 878 O O . SER A 1 112 ? -22.378 19.799 4.572 1.00 80.50 112 SER A O 1
ATOM 880 N N . PRO A 1 113 ? -20.136 19.624 4.514 1.00 85.94 113 PRO A N 1
ATOM 881 C CA . PRO A 1 113 ? -19.954 21.061 4.557 1.00 85.94 113 PRO A CA 1
ATOM 882 C C . PRO A 1 113 ? -20.567 21.675 3.299 1.00 85.94 113 PRO A C 1
ATOM 884 O O . PRO A 1 113 ? -20.400 21.162 2.193 1.00 85.94 113 PRO A O 1
ATOM 887 N N . GLU A 1 114 ? -21.271 22.784 3.479 1.00 86.94 114 GLU A N 1
ATOM 888 C CA . GLU A 1 114 ? -21.633 23.628 2.353 1.00 86.94 114 GLU A CA 1
ATOM 889 C C . GLU A 1 114 ? -20.352 24.216 1.767 1.00 86.94 114 GLU A C 1
ATOM 891 O O . GLU A 1 114 ? -19.496 24.743 2.486 1.00 86.94 114 GLU A O 1
ATOM 896 N N . PHE A 1 115 ? -20.220 24.059 0.459 1.00 86.38 115 PHE A N 1
ATOM 897 C CA . PHE A 1 115 ? -19.141 24.612 -0.331 1.00 86.38 115 PHE A CA 1
ATOM 898 C C . PHE A 1 115 ? -19.741 25.673 -1.242 1.00 86.38 115 PHE A C 1
ATOM 900 O O . PHE A 1 115 ? -20.805 25.459 -1.825 1.00 86.38 115 PHE A O 1
ATOM 907 N N . GLU A 1 116 ? -19.047 26.797 -1.392 1.00 88.62 116 GLU A N 1
ATOM 908 C CA . GLU A 1 116 ? -19.399 27.778 -2.414 1.00 88.62 116 GLU A CA 1
ATOM 909 C C . GLU A 1 116 ? -19.379 27.105 -3.790 1.00 88.62 116 GLU A C 1
ATOM 911 O O . GLU A 1 116 ? -18.554 26.216 -4.036 1.00 88.62 116 GLU A O 1
ATOM 916 N N . ALA A 1 117 ? -20.252 27.537 -4.703 1.00 83.62 117 ALA A N 1
ATOM 917 C CA . ALA A 1 117 ? -20.372 26.936 -6.035 1.00 83.62 117 ALA A CA 1
ATOM 918 C C . ALA A 1 117 ? -19.045 26.953 -6.826 1.00 83.62 117 ALA A C 1
ATOM 920 O O . ALA A 1 117 ? -18.837 26.126 -7.711 1.00 83.62 117 ALA A O 1
ATOM 921 N N . ASN A 1 118 ? -18.130 27.862 -6.475 1.00 87.56 118 ASN A N 1
ATOM 922 C CA . ASN A 1 118 ? -16.791 27.974 -7.045 1.00 87.56 118 ASN A CA 1
ATOM 923 C C . ASN A 1 118 ? -15.685 27.239 -6.262 1.00 87.56 118 ASN A C 1
ATOM 925 O O . ASN A 1 118 ? -14.525 27.306 -6.646 1.00 87.56 118 ASN A O 1
ATOM 929 N N . THR A 1 119 ? -15.993 26.506 -5.189 1.00 87.25 119 THR A N 1
ATOM 930 C CA . THR A 1 119 ? -14.963 25.793 -4.400 1.00 87.25 119 THR A CA 1
ATOM 931 C C . THR A 1 119 ? -14.222 24.749 -5.237 1.00 87.25 119 THR A C 1
ATOM 933 O O . THR A 1 119 ? -13.032 24.516 -5.045 1.00 87.25 119 THR A O 1
ATOM 936 N N . PHE A 1 120 ? -14.926 24.134 -6.187 1.00 83.69 120 PHE A N 1
ATOM 937 C CA . PHE A 1 120 ? -14.379 23.141 -7.109 1.00 83.69 120 PHE A CA 1
ATOM 938 C C . PHE A 1 120 ? -14.354 23.656 -8.550 1.00 83.69 120 PHE A C 1
ATOM 940 O O . PHE A 1 120 ? -14.416 22.857 -9.486 1.00 83.69 120 PHE A O 1
ATOM 947 N N . THR A 1 121 ? -14.290 24.978 -8.762 1.00 84.31 121 THR A N 1
ATOM 948 C CA . THR A 1 121 ? -14.065 25.486 -10.117 1.00 84.31 121 THR A CA 1
ATOM 949 C C . THR A 1 121 ? -12.680 25.082 -10.567 1.00 84.31 121 THR A C 1
ATOM 951 O O . THR A 1 121 ? -11.668 25.508 -10.013 1.00 84.31 121 THR A O 1
ATOM 954 N N . PHE A 1 122 ? -12.660 24.250 -11.594 1.00 81.44 122 PHE A N 1
ATOM 955 C CA . PHE A 1 122 ? -11.475 23.996 -12.376 1.00 81.44 122 PHE A CA 1
ATOM 956 C C . PHE A 1 122 ? -11.116 25.283 -13.123 1.00 81.44 122 PHE A C 1
ATOM 958 O O . PHE A 1 122 ? -11.884 25.722 -13.979 1.00 81.44 122 PHE A O 1
ATOM 965 N N . ASP A 1 123 ? -9.990 25.901 -12.769 1.00 83.62 123 ASP A N 1
ATOM 966 C CA . ASP A 1 123 ? -9.418 27.011 -13.528 1.00 83.62 123 ASP A CA 1
ATOM 967 C C . ASP A 1 123 ? -8.473 26.440 -14.599 1.00 83.62 123 ASP A C 1
ATOM 969 O O . ASP A 1 123 ? -7.385 25.964 -14.263 1.00 83.62 123 ASP A O 1
ATOM 973 N N . PRO A 1 124 ? -8.867 26.441 -15.886 1.00 82.12 124 PRO A N 1
ATOM 974 C CA . PRO A 1 124 ? -8.007 25.977 -16.964 1.00 82.12 124 PRO A CA 1
ATOM 975 C C . PRO A 1 124 ? -6.920 26.995 -17.327 1.00 82.12 124 PRO A C 1
ATOM 977 O O . PRO A 1 124 ? -6.111 26.726 -18.212 1.00 82.12 124 PRO A O 1
ATOM 980 N N . THR A 1 125 ? -6.894 28.175 -16.702 1.00 87.31 125 THR A N 1
ATOM 981 C CA . THR A 1 125 ? -5.948 29.234 -17.050 1.00 87.31 125 THR A CA 1
ATOM 982 C C . THR A 1 125 ? -4.519 28.770 -16.787 1.00 87.31 125 THR A C 1
ATOM 984 O O . THR A 1 125 ? -4.125 28.469 -15.665 1.00 87.31 125 THR A O 1
ATOM 987 N N . GLY A 1 126 ? -3.725 28.689 -17.855 1.00 80.81 126 GLY A N 1
ATOM 988 C CA . GLY A 1 126 ? -2.356 28.172 -17.805 1.00 80.81 126 GLY A CA 1
ATOM 989 C C . GLY A 1 126 ? -2.249 26.645 -17.878 1.00 80.81 126 GLY A C 1
ATOM 990 O O . GLY A 1 126 ? -1.142 26.136 -18.055 1.00 80.81 126 GLY A O 1
ATOM 991 N N . LEU A 1 127 ? -3.367 25.915 -17.825 1.00 79.56 127 LEU A N 1
ATOM 992 C CA . LEU A 1 127 ? -3.395 24.495 -18.152 1.00 79.56 127 LEU A CA 1
ATOM 993 C C . LEU A 1 127 ? -3.401 24.338 -19.673 1.00 79.56 127 LEU A C 1
ATOM 995 O O . LEU A 1 127 ? -4.241 24.890 -20.382 1.00 79.56 127 LEU A O 1
ATOM 999 N N . ARG A 1 128 ? -2.443 23.569 -20.184 1.00 79.19 128 ARG A N 1
ATOM 1000 C CA . ARG A 1 128 ? -2.453 23.095 -21.566 1.00 79.19 128 ARG A CA 1
ATOM 1001 C C . ARG A 1 128 ? -3.081 21.713 -21.563 1.00 79.19 128 ARG A C 1
ATOM 1003 O O . ARG A 1 128 ? -2.724 20.875 -20.735 1.00 79.19 128 ARG A O 1
ATOM 1010 N N . GLN A 1 129 ? -4.039 21.489 -22.458 1.00 70.38 129 GLN A N 1
ATOM 1011 C CA . GLN A 1 129 ? -4.508 20.140 -22.729 1.00 70.38 129 GLN A CA 1
ATOM 1012 C C . GLN A 1 129 ? -3.304 19.359 -23.246 1.00 70.38 129 GLN A C 1
ATOM 1014 O O . GLN A 1 129 ? -2.739 19.725 -24.271 1.00 70.38 129 GLN A O 1
ATOM 1019 N N . ARG A 1 130 ? -2.897 18.322 -22.512 1.00 60.31 130 ARG A N 1
ATOM 1020 C CA . ARG A 1 130 ? -1.886 17.391 -22.996 1.00 60.31 130 ARG A CA 1
ATOM 1021 C C . ARG A 1 130 ? -2.482 16.678 -24.207 1.00 60.31 130 ARG A C 1
ATOM 1023 O O . ARG A 1 130 ? -3.372 15.844 -24.055 1.00 60.31 130 ARG A O 1
ATOM 1030 N N . THR A 1 131 ? -2.077 17.083 -25.400 1.00 64.94 131 THR A N 1
ATOM 1031 C CA . THR A 1 131 ? -2.330 16.335 -26.630 1.00 64.94 131 THR A CA 1
ATOM 1032 C C . THR A 1 131 ? -1.432 15.104 -26.619 1.00 64.94 131 THR A C 1
ATOM 1034 O O . THR A 1 131 ? -0.270 15.213 -26.240 1.00 64.94 131 THR A O 1
ATOM 1037 N N . GLU A 1 132 ? -1.956 13.940 -27.014 1.00 57.41 132 GLU A N 1
ATOM 1038 C CA . GLU A 1 132 ? -1.198 12.673 -27.073 1.00 57.41 132 GLU A CA 1
ATOM 1039 C C . GLU A 1 132 ? 0.108 12.794 -27.890 1.00 57.41 132 GLU A C 1
ATOM 1041 O O . GLU A 1 132 ? 1.047 12.043 -27.656 1.00 57.41 132 GLU A O 1
ATOM 1046 N N . GLU A 1 133 ? 0.211 13.793 -28.774 1.00 55.91 133 GLU A N 1
ATOM 1047 C CA . GLU A 1 133 ? 1.425 14.132 -29.532 1.00 55.91 133 GLU A CA 1
ATOM 1048 C C . GLU A 1 133 ? 2.589 14.657 -28.661 1.00 55.91 133 GLU A C 1
ATOM 1050 O O . GLU A 1 133 ? 3.744 14.490 -29.034 1.00 55.91 133 GLU A O 1
ATOM 1055 N N . GLU A 1 134 ? 2.338 15.242 -27.481 1.00 53.44 134 GLU A N 1
ATOM 1056 C CA . GLU A 1 134 ? 3.411 15.682 -26.561 1.00 53.44 134 GLU A CA 1
ATOM 1057 C C . GLU A 1 134 ? 3.960 14.533 -25.692 1.00 53.44 134 GLU A C 1
ATOM 1059 O O . GLU A 1 134 ? 5.035 14.663 -25.106 1.00 53.44 134 GLU A O 1
ATOM 1064 N N . ASP A 1 135 ? 3.267 13.388 -25.628 1.00 49.41 135 ASP A N 1
ATOM 1065 C CA . ASP A 1 135 ? 3.781 12.178 -24.972 1.00 49.41 135 ASP A CA 1
ATOM 1066 C C . ASP A 1 135 ? 4.752 11.386 -25.884 1.00 49.41 135 ASP A C 1
ATOM 1068 O O . ASP A 1 135 ? 5.405 10.449 -25.406 1.00 49.41 135 ASP A O 1
ATOM 1072 N N . GLU A 1 136 ? 4.940 11.784 -27.157 1.00 54.06 136 GLU A N 1
ATOM 1073 C CA . GLU A 1 136 ? 5.941 11.163 -28.046 1.00 54.06 136 GLU A CA 1
ATOM 1074 C C . GLU A 1 136 ? 7.387 11.348 -27.546 1.00 54.06 136 GLU A C 1
ATOM 1076 O O . GLU A 1 136 ? 8.255 10.538 -27.871 1.00 54.06 136 GLU A O 1
ATOM 1081 N N . GLU A 1 137 ? 7.663 12.319 -26.668 1.00 55.47 137 GLU A N 1
ATOM 1082 C CA . GLU A 1 137 ? 9.003 12.504 -26.087 1.00 55.47 137 GLU A CA 1
ATOM 1083 C C . GLU A 1 137 ? 9.322 11.581 -24.895 1.00 55.47 137 GLU A C 1
ATOM 1085 O O . GLU A 1 137 ? 10.372 11.722 -24.264 1.00 55.47 137 GLU A O 1
ATOM 1090 N N . THR A 1 138 ? 8.473 10.603 -24.559 1.00 55.62 138 THR A N 1
ATOM 1091 C CA . THR A 1 138 ? 8.841 9.611 -23.525 1.00 55.62 138 THR A CA 1
ATOM 1092 C C . THR A 1 138 ? 9.671 8.444 -24.052 1.00 55.62 138 THR A C 1
ATOM 1094 O O . THR A 1 138 ? 10.330 7.765 -23.259 1.00 55.62 138 THR A O 1
ATOM 1097 N N . PHE A 1 139 ? 9.705 8.227 -25.369 1.00 64.50 139 PHE A N 1
ATOM 1098 C CA . PHE A 1 139 ? 10.554 7.212 -25.984 1.00 64.50 139 PHE A CA 1
ATOM 1099 C C . PHE A 1 139 ? 11.740 7.860 -26.686 1.00 64.50 139 PHE A C 1
ATOM 1101 O O . PHE A 1 139 ? 11.595 8.621 -27.637 1.00 64.50 139 PHE A O 1
ATOM 1108 N N . ASP A 1 140 ? 12.944 7.521 -26.225 1.00 75.25 140 ASP A N 1
ATOM 1109 C CA . ASP A 1 140 ? 14.175 7.898 -26.909 1.00 75.25 140 ASP A CA 1
ATOM 1110 C C . ASP A 1 140 ? 14.093 7.418 -28.374 1.00 75.25 140 ASP A C 1
ATOM 1112 O O . ASP A 1 140 ? 13.939 6.213 -28.597 1.00 75.25 140 ASP A O 1
ATOM 1116 N N . PRO A 1 141 ? 14.208 8.308 -29.379 1.00 75.75 141 PRO A N 1
ATOM 1117 C CA . PRO A 1 141 ? 14.049 7.950 -30.792 1.00 75.75 141 PRO A CA 1
ATOM 1118 C C . PRO A 1 141 ? 15.069 6.901 -31.270 1.00 75.75 141 PRO A C 1
ATOM 1120 O O . PRO A 1 141 ? 14.886 6.270 -32.314 1.00 75.75 141 PRO A O 1
ATOM 1123 N N . ARG A 1 142 ? 16.134 6.657 -30.493 1.00 79.38 142 ARG A N 1
ATOM 1124 C CA . ARG A 1 142 ? 17.098 5.570 -30.720 1.00 79.38 142 ARG A CA 1
ATOM 1125 C C . ARG A 1 142 ? 16.553 4.183 -30.359 1.00 79.38 142 ARG A C 1
ATOM 1127 O O . ARG A 1 142 ? 17.169 3.192 -30.733 1.00 79.38 142 ARG A O 1
ATOM 1134 N N . LEU A 1 143 ? 15.436 4.088 -29.637 1.00 83.75 143 LEU A N 1
ATOM 1135 C CA . LEU A 1 143 ? 14.815 2.840 -29.169 1.00 83.75 143 LEU A CA 1
ATOM 1136 C C . LEU A 1 143 ? 13.642 2.393 -30.057 1.00 83.75 143 LEU A C 1
ATOM 1138 O O . LEU A 1 143 ? 12.669 1.809 -29.583 1.00 83.75 143 LEU A O 1
ATOM 1142 N N . THR A 1 144 ? 13.730 2.657 -31.359 1.00 86.44 144 THR A N 1
ATOM 1143 C CA . THR A 1 144 ? 12.758 2.185 -32.351 1.00 86.44 144 THR A CA 1
ATOM 1144 C C . THR A 1 144 ? 13.013 0.721 -32.732 1.00 86.44 144 THR A C 1
ATOM 1146 O O . THR A 1 144 ? 14.135 0.216 -32.661 1.00 86.44 144 THR A O 1
ATOM 1149 N N . VAL A 1 145 ? 11.962 -0.006 -33.129 1.00 88.06 145 VAL A N 1
ATOM 1150 C CA . VAL A 1 145 ?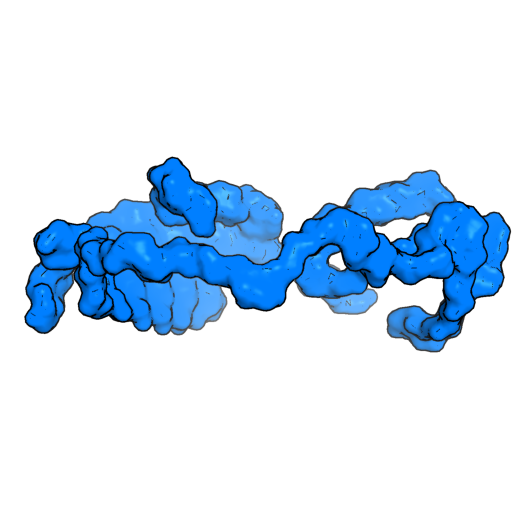 12.088 -1.418 -33.529 1.00 88.06 145 VAL A CA 1
ATOM 1151 C C . VAL A 1 145 ? 13.027 -1.539 -34.732 1.00 88.06 145 VAL A C 1
ATOM 1153 O O . VAL A 1 145 ? 12.842 -0.875 -35.746 1.00 88.06 145 VAL A O 1
ATOM 1156 N N . GLY A 1 146 ? 14.032 -2.410 -34.617 1.00 88.50 146 GLY A N 1
ATOM 1157 C CA . GLY A 1 146 ? 15.063 -2.601 -35.641 1.00 88.50 146 GLY A CA 1
ATOM 1158 C C . GLY A 1 146 ? 16.258 -1.649 -35.524 1.00 88.50 146 GLY A C 1
ATOM 1159 O O . GLY A 1 146 ? 17.249 -1.853 -36.225 1.00 88.50 146 GLY A O 1
ATOM 1160 N N . ALA A 1 147 ? 16.211 -0.659 -34.626 1.00 88.19 147 ALA A N 1
ATOM 1161 C CA . ALA A 1 147 ? 17.366 0.176 -34.331 1.00 88.19 147 ALA A CA 1
ATOM 1162 C C . ALA A 1 147 ? 18.490 -0.636 -33.674 1.00 88.19 147 ALA A C 1
ATOM 1164 O O . ALA A 1 147 ? 18.266 -1.627 -32.972 1.00 88.19 147 ALA A O 1
ATOM 1165 N N . VAL A 1 148 ? 19.727 -0.188 -33.893 1.00 87.19 148 VAL A N 1
ATOM 1166 C CA . VAL A 1 148 ? 20.891 -0.748 -33.205 1.00 87.19 148 VAL A CA 1
ATOM 1167 C C . VAL A 1 148 ? 20.820 -0.331 -31.732 1.00 87.19 148 VAL A C 1
ATOM 1169 O O . VAL A 1 148 ? 20.788 0.871 -31.459 1.00 87.19 148 VAL A O 1
ATOM 1172 N N . PRO A 1 149 ? 20.814 -1.280 -30.777 1.00 87.31 149 PRO A N 1
ATOM 1173 C CA . PRO A 1 149 ? 20.734 -0.931 -29.367 1.00 87.31 149 PRO A CA 1
ATOM 1174 C C . PRO A 1 149 ? 21.962 -0.109 -28.940 1.00 87.31 149 PRO A C 1
ATOM 1176 O O . PRO A 1 149 ? 23.076 -0.409 -29.388 1.00 87.31 149 PRO A O 1
ATOM 1179 N N . PRO A 1 150 ? 21.797 0.905 -28.066 1.00 88.25 150 PRO A N 1
ATOM 1180 C CA . PRO A 1 150 ? 22.913 1.701 -27.574 1.00 88.25 150 PRO A CA 1
ATOM 1181 C C . PRO A 1 150 ? 24.015 0.822 -26.963 1.00 88.25 150 PRO A C 1
ATOM 1183 O O . PRO A 1 150 ? 23.712 -0.126 -26.228 1.00 88.25 150 PRO A O 1
ATOM 1186 N N . PRO A 1 151 ? 25.300 1.113 -27.237 1.00 89.00 151 PRO A N 1
ATOM 1187 C CA . PRO A 1 151 ? 26.386 0.340 -26.663 1.00 89.00 151 PRO A CA 1
ATOM 1188 C C . PRO A 1 151 ? 26.403 0.526 -25.146 1.00 89.00 151 PRO A C 1
ATOM 1190 O O . PRO A 1 151 ? 26.303 1.645 -24.642 1.00 89.00 151 PRO A O 1
ATOM 1193 N N . PHE A 1 152 ? 26.584 -0.572 -24.417 1.00 88.50 152 PHE A N 1
ATOM 1194 C CA . PHE A 1 152 ? 26.817 -0.527 -22.981 1.00 88.50 152 PHE A CA 1
ATOM 1195 C C . PHE A 1 152 ? 27.978 -1.433 -22.590 1.00 88.50 152 PHE A C 1
ATOM 1197 O O . PHE A 1 152 ? 28.254 -2.458 -23.225 1.00 88.50 152 PHE A O 1
ATOM 1204 N N . SER A 1 153 ? 28.636 -1.033 -21.508 1.00 91.56 153 SER A N 1
ATOM 1205 C CA . SER A 1 153 ? 29.615 -1.828 -20.787 1.00 91.56 153 SER A CA 1
ATOM 1206 C C . SER A 1 153 ? 29.329 -1.675 -19.302 1.00 91.56 153 SER A C 1
ATOM 1208 O O . SER A 1 153 ? 29.168 -0.560 -18.806 1.00 91.56 153 SER A O 1
ATOM 1210 N N . ALA A 1 154 ? 29.210 -2.794 -18.605 1.00 91.12 154 ALA A N 1
ATOM 1211 C CA . ALA A 1 154 ? 28.928 -2.836 -17.181 1.00 91.12 154 ALA A CA 1
ATOM 1212 C C . ALA A 1 154 ? 29.726 -3.963 -16.524 1.00 91.12 154 ALA A C 1
ATOM 1214 O O . ALA A 1 154 ? 30.450 -4.715 -17.180 1.00 91.12 154 ALA A O 1
ATOM 1215 N N . LYS A 1 155 ? 29.603 -4.071 -15.204 1.00 94.94 155 LYS A N 1
ATOM 1216 C CA . LYS A 1 155 ? 30.086 -5.224 -14.452 1.00 94.94 155 LYS A CA 1
ATOM 1217 C C . LYS A 1 155 ? 28.894 -5.970 -13.885 1.00 94.94 155 LYS A C 1
ATOM 1219 O O . LYS A 1 155 ? 27.946 -5.341 -13.418 1.00 94.94 155 LYS A O 1
ATOM 1224 N N . ASP A 1 156 ? 28.945 -7.293 -13.933 1.00 91.75 156 ASP A N 1
ATOM 1225 C CA . ASP A 1 156 ? 27.965 -8.111 -13.231 1.00 91.75 156 ASP A CA 1
ATOM 1226 C C . ASP A 1 156 ? 28.199 -8.091 -11.710 1.00 91.75 156 ASP A C 1
ATOM 1228 O O . ASP A 1 156 ? 29.126 -7.455 -11.198 1.00 91.75 156 ASP A O 1
ATOM 1232 N N . LEU A 1 157 ? 27.358 -8.819 -10.973 1.00 91.69 157 LEU A N 1
ATOM 1233 C CA . LEU A 1 157 ? 27.438 -8.909 -9.512 1.00 91.69 157 LEU A CA 1
ATOM 1234 C C . LEU A 1 157 ? 28.740 -9.562 -9.008 1.00 91.69 157 LEU A C 1
ATOM 1236 O O . LEU A 1 157 ? 29.071 -9.425 -7.836 1.00 91.69 157 LEU A O 1
ATOM 1240 N N . GLN A 1 158 ? 29.483 -10.255 -9.875 1.00 95.31 158 GLN A N 1
ATOM 1241 C CA . GLN A 1 158 ? 30.783 -10.860 -9.582 1.00 95.31 158 GLN A CA 1
ATOM 1242 C C . GLN A 1 158 ? 31.951 -9.981 -10.066 1.00 95.31 158 GLN A C 1
ATOM 1244 O O . GLN A 1 158 ? 33.109 -10.390 -9.993 1.00 95.31 158 GLN A O 1
ATOM 1249 N N . GLY A 1 159 ? 31.671 -8.774 -10.570 1.00 93.50 159 GLY A N 1
ATOM 1250 C CA . GLY A 1 159 ? 32.670 -7.843 -11.083 1.00 93.50 159 GLY A CA 1
ATOM 1251 C C . GLY A 1 159 ? 33.188 -8.176 -12.486 1.00 93.50 159 GLY A C 1
ATOM 1252 O O . GLY A 1 159 ? 34.112 -7.504 -12.954 1.00 93.50 159 GLY A O 1
ATOM 1253 N N . ARG A 1 160 ? 32.619 -9.179 -13.169 1.00 93.81 160 ARG A N 1
ATOM 1254 C CA . ARG A 1 160 ? 33.027 -9.564 -14.526 1.00 93.81 160 ARG A CA 1
ATOM 1255 C C . ARG A 1 160 ? 32.496 -8.541 -15.531 1.00 93.81 160 ARG A C 1
ATOM 1257 O O . ARG A 1 160 ? 31.346 -8.117 -15.402 1.00 93.81 160 ARG A O 1
ATOM 1264 N N . PRO A 1 161 ? 33.299 -8.140 -16.530 1.00 93.19 161 PRO A N 1
ATOM 1265 C CA . PRO A 1 161 ? 32.846 -7.206 -17.547 1.00 93.19 161 PRO A CA 1
ATOM 1266 C C . PRO A 1 161 ? 31.764 -7.853 -18.418 1.00 93.19 161 PRO A C 1
ATOM 1268 O O . PRO A 1 161 ? 31.924 -8.975 -18.896 1.00 93.19 161 PRO A O 1
ATOM 1271 N N . ILE A 1 162 ? 30.680 -7.118 -18.641 1.00 92.38 162 ILE A N 1
ATOM 1272 C CA . ILE A 1 162 ? 29.616 -7.454 -19.583 1.00 92.38 162 ILE A CA 1
ATOM 1273 C C . ILE A 1 162 ? 29.489 -6.315 -20.591 1.00 92.38 162 ILE A C 1
ATOM 1275 O O . ILE A 1 162 ? 29.492 -5.143 -20.221 1.00 92.38 162 ILE A O 1
ATOM 1279 N N . SER A 1 163 ? 29.387 -6.651 -21.871 1.00 93.44 163 SER A N 1
ATOM 1280 C CA . SER A 1 163 ? 29.152 -5.677 -22.934 1.00 93.44 163 SER A CA 1
ATOM 1281 C C . SER A 1 163 ? 28.205 -6.253 -23.970 1.00 93.44 163 SER A C 1
ATOM 1283 O O . SER A 1 163 ? 28.125 -7.469 -24.149 1.00 93.44 163 SER A O 1
ATOM 1285 N N . LEU A 1 164 ? 27.504 -5.373 -24.680 1.00 90.69 164 LEU A N 1
ATOM 1286 C CA . LEU A 1 164 ? 26.594 -5.774 -25.751 1.00 90.69 164 LEU A CA 1
ATOM 1287 C C . LEU A 1 164 ? 27.309 -6.579 -26.855 1.00 90.69 164 LEU A C 1
ATOM 1289 O O . LEU A 1 164 ? 26.747 -7.520 -27.412 1.00 90.69 164 LEU A O 1
ATOM 1293 N N . GLU A 1 165 ? 28.569 -6.248 -27.148 1.00 90.06 165 GLU A N 1
ATOM 1294 C CA . GLU A 1 165 ? 29.355 -6.915 -28.191 1.00 90.06 165 GLU A CA 1
ATOM 1295 C C . GLU A 1 165 ? 29.581 -8.404 -27.920 1.00 90.06 165 GLU A C 1
ATOM 1297 O O . GLU A 1 165 ? 29.583 -9.197 -28.862 1.00 90.06 165 GLU A O 1
ATOM 1302 N N . ALA A 1 166 ? 29.697 -8.796 -26.646 1.00 88.88 166 ALA A N 1
ATOM 1303 C CA . ALA A 1 166 ? 29.885 -10.188 -26.240 1.00 88.88 166 ALA A CA 1
ATOM 1304 C C . ALA A 1 166 ? 28.691 -11.097 -26.601 1.00 88.88 166 ALA A C 1
ATOM 1306 O O . ALA A 1 166 ? 28.820 -12.324 -26.596 1.00 88.88 166 ALA A O 1
ATOM 1307 N N . TYR A 1 167 ? 27.536 -10.509 -26.930 1.00 88.38 167 TYR A N 1
ATOM 1308 C CA . TYR A 1 167 ? 26.298 -11.217 -27.258 1.00 88.38 167 TYR A CA 1
ATOM 1309 C C . TYR A 1 167 ? 25.912 -11.118 -28.742 1.00 88.38 167 TYR A C 1
ATOM 1311 O O . TYR A 1 167 ? 24.825 -11.559 -29.116 1.00 88.38 167 TYR A O 1
ATOM 1319 N N . LYS A 1 168 ? 26.786 -10.583 -29.612 1.00 88.31 168 LYS A N 1
ATOM 1320 C CA . LYS A 1 168 ? 26.529 -10.520 -31.062 1.00 88.31 168 LYS A CA 1
ATOM 1321 C C . LYS A 1 168 ? 26.205 -11.906 -31.633 1.00 88.31 168 LYS A C 1
ATOM 1323 O O . LYS A 1 168 ? 26.863 -12.895 -31.323 1.00 88.31 168 LYS A O 1
ATOM 1328 N N . GLY A 1 169 ? 25.177 -11.960 -32.481 1.00 89.19 169 GLY A N 1
ATOM 1329 C CA . GLY A 1 169 ? 24.693 -13.198 -33.102 1.00 89.19 169 GLY A CA 1
ATOM 1330 C C . GLY A 1 169 ? 23.785 -14.054 -32.213 1.00 89.19 169 GLY A C 1
ATOM 1331 O O . GLY A 1 169 ? 23.331 -15.103 -32.660 1.00 89.19 169 GLY A O 1
ATOM 1332 N N . LYS A 1 170 ? 23.492 -13.623 -30.979 1.00 88.06 170 LYS A N 1
ATOM 1333 C CA . LYS A 1 170 ? 22.522 -14.270 -30.086 1.00 88.06 170 LYS A CA 1
ATOM 1334 C C . LYS A 1 170 ? 21.290 -13.388 -29.920 1.00 88.06 170 LYS A C 1
ATOM 1336 O O . LYS A 1 170 ? 21.381 -12.164 -29.972 1.00 88.06 170 LYS A O 1
ATOM 1341 N N . VAL A 1 171 ? 20.144 -14.015 -29.667 1.00 88.75 171 VAL A N 1
ATOM 1342 C CA . VAL A 1 171 ? 18.954 -13.293 -29.204 1.00 88.75 171 VAL A CA 1
ATOM 1343 C C . VAL A 1 171 ? 19.193 -12.883 -27.751 1.00 88.75 171 VAL A C 1
ATOM 1345 O O . VAL A 1 171 ? 19.442 -13.737 -26.901 1.00 88.75 171 VAL A O 1
ATOM 1348 N N . LEU A 1 172 ? 19.145 -11.580 -27.478 1.00 89.12 172 LEU A N 1
ATOM 1349 C CA . LEU A 1 172 ? 19.357 -11.005 -26.152 1.00 89.12 172 LEU A CA 1
ATOM 1350 C C . LEU A 1 172 ? 18.064 -10.353 -25.656 1.00 89.12 172 LEU A C 1
ATOM 1352 O O . LEU A 1 172 ? 17.490 -9.513 -26.343 1.00 89.12 172 LEU A O 1
ATOM 1356 N N . LEU A 1 173 ? 17.644 -10.713 -24.443 1.00 90.56 173 LEU A N 1
ATOM 1357 C CA . LEU A 1 173 ? 16.571 -10.047 -23.707 1.00 90.56 173 LEU A CA 1
ATOM 1358 C C . LEU A 1 173 ? 17.194 -9.213 -22.581 1.00 90.56 173 LEU A C 1
ATOM 1360 O O . LEU A 1 173 ? 17.888 -9.762 -21.726 1.00 90.56 173 LEU A O 1
ATOM 1364 N N . LEU A 1 174 ? 16.948 -7.903 -22.588 1.00 89.25 174 LEU A N 1
ATOM 1365 C CA . LEU A 1 174 ? 17.357 -6.978 -21.530 1.00 89.25 174 LEU A CA 1
ATOM 1366 C C . LEU A 1 174 ? 16.131 -6.603 -20.696 1.00 89.25 174 LEU A C 1
ATOM 1368 O O . LEU A 1 174 ? 15.187 -6.021 -21.222 1.00 89.25 174 LEU A O 1
ATOM 1372 N N . ASP A 1 175 ? 16.158 -6.944 -19.410 1.00 90.31 175 ASP A N 1
ATOM 1373 C CA . ASP A 1 175 ? 15.080 -6.672 -18.455 1.00 90.31 175 ASP A CA 1
ATOM 1374 C C . ASP A 1 175 ? 15.589 -5.735 -17.349 1.00 90.31 175 ASP A C 1
ATOM 1376 O O . ASP A 1 175 ? 16.519 -6.074 -16.608 1.00 90.31 175 ASP A O 1
ATOM 1380 N N . PHE A 1 176 ? 15.002 -4.541 -17.262 1.00 90.25 176 PHE A N 1
ATOM 1381 C CA . PHE A 1 176 ? 15.347 -3.525 -16.271 1.00 90.25 176 PHE A CA 1
ATOM 1382 C C . PHE A 1 176 ? 14.406 -3.645 -15.073 1.00 90.25 176 PHE A C 1
ATOM 1384 O O . PHE A 1 176 ? 13.252 -3.225 -15.122 1.00 90.25 176 PHE A O 1
ATOM 1391 N N . TRP A 1 177 ? 14.915 -4.187 -13.969 1.00 93.19 177 TRP A N 1
ATOM 1392 C CA . TRP A 1 177 ? 14.139 -4.425 -12.754 1.00 93.19 177 TRP A CA 1
ATOM 1393 C C . TRP A 1 177 ? 14.932 -4.049 -11.497 1.00 93.19 177 TRP A C 1
ATOM 1395 O O . TRP A 1 177 ? 16.124 -3.744 -11.549 1.00 93.19 177 TRP A O 1
ATOM 1405 N N . ALA A 1 178 ? 14.267 -4.089 -10.341 1.00 89.06 178 ALA A N 1
ATOM 1406 C CA . ALA A 1 178 ? 14.889 -3.830 -9.046 1.00 89.06 178 ALA A CA 1
ATOM 1407 C C . ALA A 1 178 ? 14.364 -4.778 -7.959 1.00 89.06 178 ALA A C 1
ATOM 1409 O O . ALA A 1 178 ? 13.227 -5.246 -8.020 1.00 89.06 178 ALA A O 1
ATOM 1410 N N . THR A 1 179 ? 15.166 -5.014 -6.916 1.00 88.75 179 THR A N 1
ATOM 1411 C CA . THR A 1 179 ? 14.846 -5.947 -5.814 1.00 88.75 179 THR A CA 1
ATOM 1412 C C . THR A 1 179 ? 13.614 -5.559 -4.998 1.00 88.75 179 THR A C 1
ATOM 1414 O O . THR A 1 179 ? 13.041 -6.402 -4.316 1.00 88.75 179 THR A O 1
ATOM 1417 N N . TRP A 1 180 ? 13.188 -4.302 -5.084 1.00 91.00 180 TRP A N 1
ATOM 1418 C CA . TRP A 1 180 ? 11.995 -3.761 -4.434 1.00 91.00 180 TRP A CA 1
ATOM 1419 C C . TRP A 1 180 ? 10.794 -3.628 -5.389 1.00 91.00 180 TRP A C 1
ATOM 1421 O O . TRP A 1 180 ? 9.717 -3.210 -4.966 1.00 91.00 180 TRP A O 1
ATOM 1431 N N . CYS A 1 181 ? 10.941 -3.991 -6.668 1.00 90.69 181 CYS A N 1
ATOM 1432 C CA . CYS A 1 181 ? 9.856 -3.929 -7.646 1.00 90.69 181 CYS A CA 1
ATOM 1433 C C . CYS A 1 181 ? 8.911 -5.132 -7.490 1.00 90.69 181 CYS A C 1
ATOM 1435 O O . CYS A 1 181 ? 9.171 -6.214 -8.018 1.00 90.69 181 CYS A O 1
ATOM 1437 N N . GLY A 1 182 ? 7.788 -4.936 -6.792 1.00 88.38 182 GLY A N 1
ATOM 1438 C CA . GLY A 1 182 ? 6.779 -5.977 -6.549 1.00 88.38 182 GLY A CA 1
ATOM 1439 C C . GLY A 1 182 ? 6.297 -6.702 -7.819 1.00 88.38 182 GLY A C 1
ATOM 1440 O O . GLY A 1 182 ? 6.426 -7.926 -7.879 1.00 88.38 182 GLY A O 1
ATOM 1441 N N . PRO A 1 183 ? 5.810 -5.990 -8.854 1.00 91.31 183 PRO A N 1
ATOM 1442 C CA . PRO A 1 183 ? 5.386 -6.616 -10.110 1.00 91.31 183 PRO A CA 1
ATOM 1443 C C . PRO A 1 183 ? 6.514 -7.370 -10.829 1.00 91.31 183 PRO A C 1
ATOM 1445 O O . PRO A 1 183 ? 6.301 -8.477 -11.317 1.00 91.31 183 PRO A O 1
ATOM 1448 N N . CYS A 1 184 ? 7.737 -6.828 -10.834 1.00 91.00 184 CYS A N 1
ATOM 1449 C CA . CYS A 1 184 ? 8.890 -7.492 -11.444 1.00 91.00 184 CYS A CA 1
ATOM 1450 C C . CYS A 1 184 ? 9.175 -8.836 -10.759 1.00 91.00 184 CYS A C 1
ATOM 1452 O O . CYS A 1 184 ? 9.325 -9.858 -11.424 1.00 91.00 184 CYS A O 1
ATOM 1454 N N . LEU A 1 185 ? 9.176 -8.862 -9.418 1.00 91.81 185 LEU A N 1
ATOM 1455 C CA . LEU A 1 185 ? 9.386 -10.086 -8.639 1.00 91.81 185 LEU A CA 1
ATOM 1456 C C . LEU A 1 185 ? 8.338 -11.166 -8.948 1.00 91.81 185 LEU A C 1
ATOM 1458 O O . LEU A 1 185 ? 8.668 -12.352 -8.927 1.00 91.81 185 LEU A O 1
ATOM 1462 N N . GLN A 1 186 ? 7.101 -10.768 -9.255 1.00 92.00 186 GLN A N 1
ATOM 1463 C CA . GLN A 1 186 ? 6.036 -11.686 -9.666 1.00 92.00 186 GLN A CA 1
ATOM 1464 C C . GLN A 1 186 ? 6.240 -12.240 -11.085 1.00 92.00 186 GLN A C 1
ATOM 1466 O O . GLN A 1 186 ? 5.835 -13.372 -11.343 1.00 92.00 186 GLN A O 1
ATOM 1471 N N . ALA A 1 187 ? 6.898 -11.495 -11.981 1.00 93.06 187 ALA A N 1
ATOM 1472 C CA . ALA A 1 187 ? 7.204 -11.923 -13.350 1.00 93.06 187 ALA A CA 1
ATOM 1473 C C . ALA A 1 187 ? 8.460 -12.815 -13.455 1.00 93.06 187 ALA A C 1
ATOM 1475 O O . ALA A 1 187 ? 8.554 -13.662 -14.348 1.00 93.06 187 ALA A O 1
ATOM 1476 N N . LEU A 1 188 ? 9.415 -12.688 -12.523 1.00 94.38 188 LEU A N 1
ATOM 1477 C CA . LEU A 1 188 ? 10.675 -13.449 -12.535 1.00 94.38 188 LEU A CA 1
ATOM 1478 C C . LEU A 1 188 ? 10.524 -14.985 -12.640 1.00 94.38 188 LEU A C 1
ATOM 1480 O O . LEU A 1 188 ? 11.351 -15.601 -13.319 1.00 94.38 188 LEU A O 1
ATOM 1484 N N . PRO A 1 189 ? 9.548 -15.655 -11.988 1.00 94.94 189 PRO A N 1
ATOM 1485 C CA . PRO A 1 189 ? 9.354 -17.097 -12.148 1.00 94.94 189 PRO A CA 1
ATOM 1486 C C . PRO A 1 189 ? 9.081 -17.504 -13.598 1.00 94.94 189 PRO A C 1
ATOM 1488 O O . PRO A 1 189 ? 9.637 -18.496 -14.070 1.00 94.94 189 PRO A O 1
ATOM 1491 N N . GLU A 1 190 ? 8.279 -16.715 -14.311 1.00 94.25 190 GLU A N 1
ATOM 1492 C CA . GLU A 1 190 ? 7.945 -16.973 -15.708 1.00 94.25 190 GLU A CA 1
ATOM 1493 C C . GLU A 1 190 ? 9.136 -16.676 -16.622 1.00 94.25 190 GLU A C 1
ATOM 1495 O O . GLU A 1 190 ? 9.483 -17.495 -17.473 1.00 94.25 190 GLU A O 1
ATOM 1500 N N . LEU A 1 191 ? 9.863 -15.584 -16.367 1.00 93.94 191 LEU A N 1
ATOM 1501 C CA . LEU A 1 191 ? 11.107 -15.286 -17.078 1.00 93.94 191 LEU A CA 1
ATOM 1502 C C . LEU A 1 191 ? 12.132 -16.426 -16.939 1.00 93.94 191 LEU A C 1
ATOM 1504 O O . LEU A 1 191 ? 12.754 -16.834 -17.920 1.00 93.94 191 LEU A O 1
ATOM 1508 N N . LYS A 1 192 ? 12.268 -17.010 -15.740 1.00 93.56 192 LYS A N 1
ATOM 1509 C CA . LYS A 1 192 ? 13.118 -18.192 -15.509 1.00 93.56 192 LYS A CA 1
ATOM 1510 C C . LYS A 1 192 ? 12.647 -19.416 -16.295 1.00 93.56 192 LYS A C 1
ATOM 1512 O O . LYS A 1 192 ? 13.486 -20.191 -16.753 1.00 93.56 192 LYS A O 1
ATOM 1517 N N . ARG A 1 193 ? 11.332 -19.619 -16.433 1.00 95.12 193 ARG A N 1
ATOM 1518 C CA . ARG A 1 193 ? 10.759 -20.716 -17.227 1.00 95.12 193 ARG A CA 1
ATOM 1519 C C . ARG A 1 193 ? 11.116 -20.555 -18.705 1.00 95.12 193 ARG A C 1
ATOM 1521 O O . ARG A 1 193 ? 11.619 -21.498 -19.309 1.00 95.12 193 ARG A O 1
ATOM 1528 N N . VAL A 1 194 ? 10.916 -19.356 -19.250 1.00 93.69 194 VAL A N 1
ATOM 1529 C CA . VAL A 1 194 ? 11.269 -19.007 -20.634 1.00 93.69 194 VAL A CA 1
ATOM 1530 C C . VAL A 1 194 ? 12.771 -19.162 -20.864 1.00 93.69 194 VAL A C 1
ATOM 1532 O O . VAL A 1 194 ? 13.177 -19.798 -21.831 1.00 93.69 194 VAL A O 1
ATOM 1535 N N . TYR A 1 195 ? 13.605 -18.668 -19.946 1.00 92.88 195 TYR A N 1
ATOM 1536 C CA . TYR A 1 195 ? 15.057 -18.805 -20.050 1.00 92.88 195 TYR A CA 1
ATOM 1537 C C . TYR A 1 195 ? 15.488 -20.268 -20.207 1.00 92.88 195 TYR A C 1
ATOM 1539 O O . TYR A 1 195 ? 16.216 -20.580 -21.144 1.00 92.88 195 TYR A O 1
ATOM 1547 N N . LYS A 1 196 ? 14.973 -21.173 -19.361 1.00 94.38 196 LYS A N 1
ATOM 1548 C CA . LYS A 1 196 ? 15.247 -22.621 -19.447 1.00 94.38 196 LYS A CA 1
ATOM 1549 C C . LYS A 1 196 ? 14.787 -23.247 -20.763 1.00 94.38 196 LYS A C 1
ATOM 1551 O O . LYS A 1 196 ? 15.422 -24.172 -21.245 1.00 94.38 196 LYS A O 1
ATOM 1556 N N . GLN A 1 197 ? 13.680 -22.771 -21.330 1.00 94.06 197 GLN A N 1
ATOM 1557 C CA . GLN A 1 197 ? 13.154 -23.288 -22.594 1.00 94.06 197 GLN A CA 1
ATOM 1558 C C . GLN A 1 197 ? 14.071 -22.958 -23.783 1.00 94.06 197 GLN A C 1
ATOM 1560 O O . GLN A 1 197 ? 14.194 -23.768 -24.696 1.00 94.06 197 GLN A O 1
ATOM 1565 N N . TYR A 1 198 ? 14.707 -21.783 -23.771 1.00 90.19 198 TYR A N 1
ATOM 1566 C CA . TYR A 1 198 ? 15.576 -21.316 -24.859 1.00 90.19 198 TYR A CA 1
ATOM 1567 C C . TYR A 1 198 ? 17.080 -21.494 -24.582 1.00 90.19 198 TYR A C 1
ATOM 1569 O O . TYR A 1 198 ? 17.890 -21.247 -25.472 1.00 90.19 198 TYR A O 1
ATOM 1577 N N . HIS A 1 199 ? 17.451 -21.941 -23.378 1.00 85.69 199 HIS A N 1
ATOM 1578 C CA . HIS A 1 199 ? 18.814 -22.316 -22.981 1.00 85.69 199 HIS A CA 1
ATOM 1579 C C . HIS A 1 199 ? 18.820 -23.747 -22.405 1.00 85.69 199 HIS A C 1
ATOM 1581 O O . HIS A 1 199 ? 18.961 -23.896 -21.186 1.00 85.69 199 HIS A O 1
ATOM 1587 N N . PRO A 1 200 ? 18.585 -24.772 -23.249 1.00 65.81 200 PRO A N 1
ATOM 1588 C CA . PRO A 1 200 ? 18.623 -26.174 -22.836 1.00 65.81 200 PRO A CA 1
ATOM 1589 C C . PRO A 1 200 ? 20.013 -26.624 -22.366 1.00 65.81 200 PRO A C 1
ATOM 1591 O O . PRO A 1 200 ? 21.026 -26.071 -22.857 1.00 65.81 200 PRO A O 1
#

Secondary structure (DSSP, 8-state):
-HHHHTT--HHHHHHHHHTSTTEEEEEEEEEEEEEEEETTEEEEEEEEEEEEEEEEEEEETTEEEEEEEEEEEEEEEEEETTTTEEEEEEEEEEETTEEEEEEEE-----SS----TTTT----TTPPP--GGGGGGGS-GGGSTTPPPPP-EEE-TTS-EEEGGGGTTS--------TT-HHHHHHHHHHHHHHHHH--

Foldseek 3Di:
DVVVVVVDDPLRVVCVVQVDPPKHDKDKDKDKDDWDQDPVGIKTKIKIKIKIKGWDFDDDPPDTDTDIKMKIKMWMWIWDDVVTDTAKIWIWIDTPNDIDIDIDGDPDDDPPDDDDPCNPDDDCVVPDDPDVVVVVVVDDPQPDPPHDDDWDWDADPVRHIDIPVVQPPHDDDDDDDDPPPPVVVVCVVVVVVVCVVVVD

Sequence (200 aa):
MAQLMAGKTPLDVARAEFTQPPYRDFKGSTSALGWSRTESGALQGLMWNYSYTTTQKTATEKNSTEKNATEQTQIAAWFGGEPPTLRRLQKSITREGKTSTYIEKVTEQKLSPEFEANTFTFDPTGLRQRTEEEDEETFDPRLTVGAVPPPFSAKDLQGRPISLEAYKGKVLLLDFWATWCGPCLQALPELKRVYKQYHP

pLDDT: mean 82.79, std 13.25, range [31.34, 95.31]